Protein 7NZA (pdb70)

Organism: Varroa destructor (NCBI:txid109461)

InterPro domains:
  IPR036728 Pheromone/general odorant binding protein superfamily [SSF47565] (50-135)

Foldseek 3Di:
DVDDDDDWDKDQAQQPLPDDDPVNVVVLVVQLVVQCVVLPADDVVDDDPVNRVVSVLSSVVSSCVVVPQADPVRAGPLVVVLVVLVVSVGDPVLNVQLSVQSVVQLVVLVVVDPPRSSSVVSSVVSSVVSNCVSRVMDTDD/DVDDDDDWDKDQAQQPLPDDDPVRVVLLVVQLVVQCVPLPQDDVVDDDPVRNVVSVLSSVLSSCVVVPQAPPVGAGPLVVVLVVLVVSVGDPVLNVQLNVQSVVQQVCLVVVDPDRSSSVVSSVVSSVVRNCVSRVMDTDD

Nearest PDB structures (foldseek):
  7nza-assembly1_B  TM=9.968E-01  e=1.714E-22  Varroa destructor
  7nyj-assembly1_A  TM=9.386E-01  e=1.583E-20  Varroa destructor
  4inx-assembly1_A  TM=5.764E-01  e=1.380E-01  Amyelois transitella
  1dqe-assembly1_A  TM=5.770E-01  e=3.819E-01  Bombyx mori
  2wc5-assembly1_A  TM=5.589E-01  e=3.411E-01  Bombyx mori

Secondary structure (DSSP, 8-state):
--S------EE-TT-GGGSPPHHHHHHHHHHHHHHHHHSPPP-TTT--HHHHHHHHHHHHHHHHHHTT-B-TTS-B-HHHHHHHHHHT---HHHHHHHHHHHHHHHHHHHHH-SSHHHHHHHHHHHHHHHHHHHHT-EE--/--S------EE-TT-GGGSPPHHHHHHHHHHHHHHHHHSPPPPTTT--HHHHHHHHHHHHHHHHHHTT-B-TTS-B-HHHHHHHHHHT---HHHHHHHHHHHHHHHHHHHHH-SSHHHHHHHHHHHHHHHHHHHHT-EE--

Solvent-accessible surface area: 16063 Å² total; per-residue (Å²): 12,6,33,46,14,125,23,53,12,28,46,34,46,123,0,104,72,7,89,25,53,83,81,83,30,51,50,45,28,63,23,5,42,80,4,12,144,94,51,81,12,33,78,95,101,78,22,74,116,134,93,42,48,83,22,93,60,37,7,58,30,37,7,15,141,73,72,29,17,23,54,151,131,32,37,4,76,9,104,96,0,80,77,54,5,83,119,36,159,11,87,99,84,10,43,130,39,0,18,125,80,1,77,48,0,53,127,86,0,51,132,144,46,134,77,93,58,54,12,2,60,45,0,27,60,16,0,65,138,20,6,26,115,36,1,46,25,61,73,46,155,10,4,34,45,13,127,20,72,21,26,33,34,47,136,0,105,76,8,92,44,53,78,78,84,34,49,49,45,34,62,24,3,40,145,3,10,142,85,49,82,12,36,68,105,152,172,25,69,127,117,88,38,57,124,18,88,62,35,6,55,26,34,4,13,106,69,76,31,11,21,63,160,140,16,37,4,79,10,102,93,0,67,82,52,5,93,120,48,93,13,84,92,148,11,39,121,31,1,18,118,81,0,61,56,1,50,126,90,0,57,121,76,52,136,76,88,35,52,13,2,60,34,0,25,66,24,0,66,142,19,7,29,121,36,0,42,22,50,73,34,171

B-factor: mean 21.14, std 6.79, range [12.57, 58.75]

Sequence (282 aa):
SATPAKVPVIEWGKCEQLKPSESERTTSSKAAVVVDKCLQSLPLPDPEKATQQEIDKHREESVTTTCALKAEGWFDDEGVYKFDRARNEIKNKKLDSSEVEEAVLLKHDACQKEATEKHDDYIINQVQLLYQACMDYNISQICGIKVMMVSATPAKVPVIEWGKCEQLKPSESERRTSKAAVVDKCLQSLPLPDPEKATQQQEIDKHREESVTTCALKAEGWFDDEGVYKFDRARNEIKNKKLDDSEVEEAVLLKHDACQKEEATEKHDDYINQVQLYQACMDYNISQQICGIKKVMV

Radius of gyration: 21.0 Å; Cα contacts (8 Å, 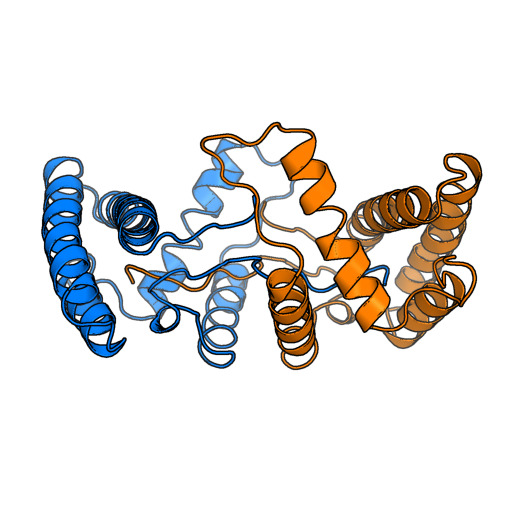|Δi|>4): 329; chains: 2; bounding box: 38×56×54 Å

Structure (mmCIF, N/CA/C/O backbone):
data_7NZA
#
_entry.id   7NZA
#
_cell.length_a   31.604
_cell.length_b   112.959
_cell.length_c   41.817
_cell.angle_alpha   90.00
_cell.angle_beta   98.95
_cell.angle_gamma   90.00
#
_symmetry.space_group_name_H-M   'P 1 21 1'
#
loop_
_entity.id
_entity.type
_entity.pdbx_description
1 polymer 'Odorant Binding Protein from Varroa destructor, form P2<1>'
2 non-polymer 'SULFATE ION'
3 non-polymer '2-[N-CYCLOHEXYLAMINO]ETHANE SULFONIC ACID'
4 non-polymer 'SODIUM ION'
5 water water
#
loop_
_atom_site.group_PDB
_atom_site.id
_atom_site.type_symbol
_atom_site.label_atom_id
_atom_site.label_alt_id
_atom_site.label_comp_id
_atom_site.label_asym_id
_atom_site.label_entity_id
_atom_site.label_seq_id
_atom_site.pdbx_PDB_ins_code
_atom_site.Cartn_x
_atom_site.Cartn_y
_atom_site.Cartn_z
_atom_site.occupancy
_atom_site.B_iso_or_equiv
_atom_site.auth_seq_id
_atom_site.auth_comp_id
_atom_site.auth_asym_id
_atom_site.auth_atom_id
_atom_site.pdbx_PDB_model_num
ATOM 1 N N . SER A 1 7 ? 23.041 25.633 34.766 1.00 14.10 7 SER A N 1
ATOM 2 C CA . SER A 1 7 ? 23.656 26.004 33.489 1.00 13.90 7 SER A CA 1
ATOM 3 C C . SER A 1 7 ? 22.598 26.670 32.618 1.00 13.55 7 SER A C 1
ATOM 4 O O . SER A 1 7 ? 21.444 26.229 32.578 1.00 14.07 7 SER A O 1
ATOM 7 N N . ALA A 1 8 ? 23.019 27.606 31.801 1.00 13.70 8 ALA A N 1
ATOM 8 C CA . ALA A 1 8 ? 22.162 28.149 30.742 1.00 14.11 8 ALA A CA 1
ATOM 9 C C . ALA A 1 8 ? 22.028 27.211 29.581 1.00 15.14 8 ALA A C 1
ATOM 10 O O . ALA A 1 8 ? 21.107 27.394 28.777 1.00 15.20 8 ALA A O 1
ATOM 12 N N . THR A 1 9 ? 22.876 26.176 29.482 1.00 14.51 9 THR A N 1
ATOM 13 C CA . THR A 1 9 ? 22.889 25.294 28.284 1.00 15.12 9 THR A CA 1
ATOM 14 C C . THR A 1 9 ? 22.946 23.843 28.720 1.00 14.66 9 THR A C 1
ATOM 15 O O . THR A 1 9 ? 23.876 23.107 28.277 1.00 17.67 9 THR A O 1
ATOM 19 N N . PRO A 1 10 ? 22.058 23.375 29.566 1.00 14.07 10 PRO A N 1
ATOM 20 C CA . PRO A 1 10 ? 22.120 21.978 30.006 1.00 14.35 10 PRO A CA 1
ATOM 21 C C . PRO A 1 10 ? 21.968 20.978 28.860 1.00 14.80 10 PRO A C 1
ATOM 22 O O . PRO A 1 10 ? 21.151 21.166 27.967 1.00 15.95 10 PRO A O 1
ATOM 26 N N . ALA A 1 11 ? 22.665 19.846 28.931 1.00 14.63 11 ALA A N 1
ATOM 27 C CA . ALA A 1 11 ? 22.446 18.725 28.018 1.00 15.04 11 ALA A CA 1
ATOM 28 C C . ALA A 1 11 ? 21.089 18.124 28.284 1.00 15.28 11 ALA A C 1
ATOM 29 O O . ALA A 1 11 ? 20.713 18.033 29.471 1.00 16.84 11 ALA A O 1
ATOM 31 N N . LYS A 1 12 ? 20.398 17.727 27.248 1.00 15.40 12 LYS A N 1
ATOM 32 C CA . LYS A 1 12 ? 19.078 17.081 27.372 1.00 17.92 12 LYS A CA 1
ATOM 33 C C . LYS A 1 12 ? 19.199 15.614 27.046 1.00 17.38 12 LYS A C 1
ATOM 34 O O . LYS A 1 12 ? 19.726 15.243 25.976 1.00 19.98 12 LYS A O 1
ATOM 40 N N . VAL A 1 13 ? 18.777 14.754 27.965 1.00 15.63 13 VAL A N 1
ATOM 41 C CA . VAL A 1 13 ? 18.895 13.288 27.820 1.00 15.93 13 VAL A CA 1
ATOM 42 C C . VAL A 1 13 ? 17.514 12.682 28.047 1.00 16.47 13 VAL A C 1
ATOM 43 O O . VAL A 1 13 ? 16.696 13.219 28.782 1.00 17.47 13 VAL A O 1
ATOM 47 N N . PRO A 1 14 ? 17.326 11.446 27.545 1.00 17.96 14 PRO A N 1
ATOM 48 C CA . PRO A 1 14 ? 16.116 10.719 27.875 1.00 17.65 14 PRO A CA 1
ATOM 49 C C . PRO A 1 14 ? 16.035 10.388 29.354 1.00 16.26 14 PRO A C 1
ATOM 50 O O . PRO A 1 14 ? 17.013 10.153 30.010 1.00 16.59 14 PRO A O 1
ATOM 54 N N . VAL A 1 15 ? 14.810 10.433 29.859 1.00 16.04 15 VAL A N 1
ATOM 55 C CA . VAL A 1 15 ? 14.496 10.135 31.260 1.00 16.38 15 VAL A CA 1
ATOM 56 C C . VAL A 1 15 ? 13.552 8.940 31.259 1.00 15.27 15 VAL A C 1
ATOM 57 O O . VAL A 1 15 ? 12.344 9.106 30.967 1.00 15.82 15 VAL A O 1
ATOM 61 N N . ILE A 1 16 ? 14.106 7.762 31.443 1.00 15.36 16 ILE A N 1
ATOM 62 C CA . ILE A 1 16 ? 13.435 6.477 31.197 1.00 15.23 16 ILE A CA 1
ATOM 63 C C . ILE A 1 16 ? 13.709 5.559 32.363 1.00 16.01 16 ILE A C 1
ATOM 64 O O . ILE A 1 16 ? 14.889 5.438 32.759 1.00 16.63 16 ILE A O 1
ATOM 69 N N . GLU A 1 17 ? 12.680 4.890 32.830 1.00 15.89 17 GLU A N 1
ATOM 70 C CA . GLU A 1 17 ? 12.797 3.700 33.667 1.00 16.43 17 GLU A CA 1
ATOM 71 C C . GLU A 1 17 ? 12.572 2.472 32.807 1.00 16.61 17 GLU A C 1
ATOM 72 O O . GLU A 1 17 ? 11.551 2.375 32.127 1.00 16.50 17 GLU A O 1
ATOM 78 N N . TRP A 1 18 ? 13.497 1.555 32.817 1.00 17.30 18 TRP A N 1
ATOM 79 C CA . TRP A 1 18 ? 13.571 0.444 31.877 1.00 17.83 18 TRP A CA 1
ATOM 80 C C . TRP A 1 18 ? 12.796 -0.781 32.352 1.00 18.88 18 TRP A C 1
ATOM 81 O O . TRP A 1 18 ? 12.751 -1.738 31.593 1.00 18.43 18 TRP A O 1
ATOM 92 N N . GLY A 1 19 ? 12.254 -0.756 33.565 1.00 17.82 19 GLY A N 1
ATOM 93 C CA . GLY A 1 19 ? 11.415 -1.877 33.997 1.00 19.10 19 GLY A CA 1
ATOM 94 C C . GLY A 1 19 ? 12.183 -3.192 34.017 1.00 18.83 19 GLY A C 1
ATOM 95 O O . GLY A 1 19 ? 13.282 -3.323 34.544 1.00 20.02 19 GLY A O 1
ATOM 96 N N . LYS A 1 20 ? 11.642 -4.163 33.331 1.00 19.87 20 LYS A N 1
ATOM 97 C CA . LYS A 1 20 ? 12.138 -5.557 33.164 1.00 21.84 20 LYS A CA 1
ATOM 98 C C . LYS A 1 20 ? 13.188 -5.643 32.066 1.00 20.86 20 LYS A C 1
ATOM 99 O O . LYS A 1 20 ? 13.597 -6.779 31.712 1.00 23.40 20 LYS A O 1
ATOM 105 N N . CYS A 1 21 ? 13.539 -4.527 31.405 1.00 20.63 21 CYS A N 1
ATOM 106 C CA . CYS A 1 21 ? 14.275 -4.560 30.133 1.00 19.64 21 CYS A CA 1
ATOM 107 C C . CYS A 1 21 ? 15.439 -3.565 30.124 1.00 19.88 21 CYS A C 1
ATOM 108 O O . CYS A 1 21 ? 15.603 -2.853 29.170 1.00 18.36 21 CYS A O 1
ATOM 111 N N . GLU A 1 22 ? 16.262 -3.595 31.167 1.00 18.99 22 GLU A N 1
ATOM 112 C CA . GLU A 1 22 ? 17.466 -2.757 31.259 1.00 21.16 22 GLU A CA 1
ATOM 113 C C . GLU A 1 22 ? 18.370 -3.030 30.064 1.00 20.33 22 GLU A C 1
ATOM 114 O O . GLU A 1 22 ? 19.087 -2.097 29.641 1.00 22.30 22 GLU A O 1
ATOM 120 N N . GLN A 1 23 ? 18.323 -4.215 29.478 1.00 18.97 23 GLN A N 1
ATOM 121 C CA . GLN A 1 23 ? 19.189 -4.550 28.319 1.00 20.27 23 GLN A CA 1
ATOM 122 C C . GLN A 1 23 ? 18.897 -3.655 27.126 1.00 20.26 23 GLN A C 1
ATOM 123 O O . GLN A 1 23 ? 19.687 -3.618 26.194 1.00 21.88 23 GLN A O 1
ATOM 129 N N . LEU A 1 24 ? 17.738 -3.005 27.076 1.00 19.37 24 LEU A N 1
ATOM 130 C CA . LEU A 1 24 ? 17.404 -2.181 25.882 1.00 19.16 24 LEU A CA 1
ATOM 131 C C . LEU A 1 24 ? 17.977 -0.765 25.963 1.00 19.20 24 LEU A C 1
ATOM 132 O O . LEU A 1 24 ? 17.825 -0.014 25.003 1.00 20.33 24 LEU A O 1
ATOM 137 N N . LYS A 1 25 ? 18.499 -0.391 27.113 1.00 20.09 25 LYS A N 1
ATOM 138 C CA . LYS A 1 25 ? 19.054 0.978 27.242 1.00 20.39 25 LYS A CA 1
ATOM 139 C C . LYS A 1 25 ? 20.216 1.099 26.266 1.00 20.57 25 LYS A C 1
ATOM 140 O O . LYS A 1 25 ? 21.123 0.272 26.318 1.00 21.47 25 LYS A O 1
ATOM 146 N N . PRO A 1 26 ? 20.235 2.145 25.424 1.00 20.90 26 PRO A N 1
ATOM 147 C CA . PRO A 1 26 ? 21.376 2.323 24.529 1.00 21.48 26 PRO A CA 1
ATOM 148 C C . PRO A 1 26 ? 22.673 2.574 25.330 1.00 21.48 26 PRO A C 1
ATOM 149 O O . PRO A 1 26 ? 22.667 3.278 26.322 1.00 22.77 26 PRO A O 1
ATOM 153 N N . SER A 1 27 ? 23.725 1.982 24.849 1.00 22.47 27 SER A N 1
ATOM 154 C CA . SER A 1 27 ? 25.047 2.323 25.422 1.00 23.11 27 SER A CA 1
ATOM 155 C C . SER A 1 27 ? 25.463 3.752 25.017 1.00 21.88 27 SER A C 1
ATOM 156 O O . SER A 1 27 ? 24.976 4.288 24.003 1.00 21.40 27 SER A O 1
ATOM 159 N N . GLU A 1 28 ? 26.401 4.344 25.744 1.00 21.96 28 GLU A N 1
ATOM 160 C CA . GLU A 1 28 ? 27.051 5.631 25.348 1.00 22.44 28 GLU A CA 1
ATOM 161 C C . GLU A 1 28 ? 27.484 5.505 23.895 1.00 21.46 28 GLU A C 1
ATOM 162 O O . GLU A 1 28 ? 27.333 6.429 23.093 1.00 20.61 28 GLU A O 1
ATOM 168 N N . SER A 1 29 ? 28.080 4.370 23.551 1.00 20.20 29 SER A N 1
ATOM 169 C CA . SER A 1 29 ? 28.629 4.166 22.204 1.00 22.29 29 SER A CA 1
ATOM 170 C C . SER A 1 29 ? 27.517 4.212 21.137 1.00 20.25 29 SER A C 1
ATOM 171 O O . SER A 1 29 ? 27.659 4.864 20.086 1.00 21.75 29 SER A O 1
ATOM 174 N N . GLU A 1 30 ? 26.424 3.563 21.409 1.00 20.38 30 GLU A N 1
ATOM 175 C CA . GLU A 1 30 ? 25.260 3.480 20.471 1.00 21.95 30 GLU A CA 1
ATOM 176 C C . GLU A 1 30 ? 24.675 4.882 20.285 1.00 19.50 30 GLU A C 1
ATOM 177 O O . GLU A 1 30 ? 24.268 5.273 19.178 1.00 21.07 30 GLU A O 1
ATOM 183 N N . ARG A 1 31 ? 24.601 5.602 21.378 1.00 19.88 31 ARG A N 1
ATOM 184 C CA . ARG A 1 31 ? 24.114 6.969 21.355 1.00 20.49 31 ARG A CA 1
ATOM 185 C C . ARG A 1 31 ? 25.014 7.872 20.519 1.00 19.21 31 ARG A C 1
ATOM 186 O O . ARG A 1 31 ? 24.516 8.625 19.696 1.00 18.96 31 ARG A O 1
ATOM 194 N N A THR A 1 32 ? 26.302 7.793 20.731 0.50 17.90 32 THR A N 1
ATOM 195 N N B THR A 1 32 ? 26.321 7.753 20.656 0.50 20.75 32 THR A N 1
ATOM 196 C CA A THR A 1 32 ? 27.274 8.620 19.985 0.50 17.00 32 THR A CA 1
ATOM 197 C CA B THR A 1 32 ? 27.276 8.553 19.847 0.50 21.33 32 THR A CA 1
ATOM 198 C C A THR A 1 32 ? 27.180 8.271 18.491 0.50 16.63 32 THR A C 1
ATOM 199 C C B THR A 1 32 ? 27.175 8.162 18.363 0.50 20.05 32 THR A C 1
ATOM 200 O O A THR A 1 32 ? 27.197 9.178 17.634 0.50 16.08 32 THR A O 1
ATOM 201 O O B THR A 1 32 ? 27.218 9.061 17.524 0.50 19.73 32 THR A O 1
ATOM 208 N N A SER A 1 33 ? 27.078 6.994 18.191 0.50 16.87 33 SER A N 1
ATOM 209 N N B SER A 1 33 ? 27.022 6.888 18.012 0.50 19.15 33 SER A N 1
ATOM 210 C CA A SER A 1 33 ? 26.884 6.497 16.813 0.50 16.79 33 SER A CA 1
ATOM 211 C CA B SER A 1 33 ? 26.911 6.520 16.583 0.50 18.38 33 SER A CA 1
ATOM 212 C C A SER A 1 33 ? 25.662 7.158 16.128 0.50 16.96 33 SER A C 1
ATOM 213 C C B SER A 1 33 ? 25.610 7.124 16.004 0.50 17.67 33 SER A C 1
ATOM 214 O O A SER A 1 33 ? 25.745 7.621 15.008 0.50 17.57 33 SER A O 1
ATOM 215 O O B SER A 1 33 ? 25.623 7.619 14.839 0.50 18.77 33 SER A O 1
ATOM 220 N N . LYS A 1 34 ? 24.532 7.066 16.779 1.00 17.16 34 LYS A N 1
ATOM 221 C CA . LYS A 1 34 ? 23.277 7.586 16.224 1.00 16.24 34 LYS A CA 1
ATOM 222 C C . LYS A 1 34 ? 23.378 9.097 16.018 1.00 15.73 34 LYS A C 1
ATOM 223 O O . LYS A 1 34 ? 22.912 9.630 15.041 1.00 16.02 34 LYS A O 1
ATOM 229 N N . ALA A 1 35 ? 23.993 9.809 16.974 1.00 15.89 35 ALA A N 1
ATOM 230 C CA . ALA A 1 35 ? 24.151 11.266 16.859 1.00 15.81 35 ALA A CA 1
ATOM 231 C C . ALA A 1 35 ? 24.978 11.550 15.600 1.00 16.18 35 ALA A C 1
ATOM 232 O O . ALA A 1 35 ? 24.679 12.562 14.908 1.00 16.45 35 ALA A O 1
ATOM 234 N N . ALA A 1 36 ? 26.003 10.749 15.341 1.00 16.23 36 ALA A N 1
ATOM 235 C CA . ALA A 1 36 ? 26.851 11.033 14.177 1.00 16.75 36 ALA A CA 1
ATOM 236 C C . ALA A 1 36 ? 26.024 10.900 12.911 1.00 16.27 36 ALA A C 1
ATOM 237 O O . ALA A 1 36 ? 26.128 11.704 11.980 1.00 16.54 36 ALA A O 1
ATOM 239 N N A VAL A 1 37 ? 25.220 9.852 12.824 0.50 15.42 37 VAL A N 1
ATOM 240 N N B VAL A 1 37 ? 25.199 9.863 12.807 0.50 16.26 37 VAL A N 1
ATOM 241 C CA A VAL A 1 37 ? 24.326 9.586 11.667 0.50 14.73 37 VAL A CA 1
ATOM 242 C CA B VAL A 1 37 ? 24.401 9.670 11.566 0.50 16.07 37 VAL A CA 1
ATOM 243 C C A VAL A 1 37 ? 23.344 10.761 11.463 0.50 14.56 37 VAL A C 1
ATOM 244 C C B VAL A 1 37 ? 23.331 10.769 11.446 0.50 15.27 37 VAL A C 1
ATOM 245 O O A VAL A 1 37 ? 23.161 11.257 10.363 0.50 15.07 37 VAL A O 1
ATOM 246 O O B VAL A 1 37 ? 23.138 11.278 10.361 0.50 15.55 37 VAL A O 1
ATOM 253 N N . VAL A 1 38 ? 22.677 11.101 12.564 1.00 14.94 38 VAL A N 1
ATOM 254 C CA . VAL A 1 38 ? 21.697 12.217 12.517 1.00 15.47 38 VAL A CA 1
ATOM 255 C C . VAL A 1 38 ? 22.372 13.526 12.084 1.00 15.55 38 VAL A C 1
ATOM 256 O O . VAL A 1 38 ? 21.831 14.236 11.252 1.00 15.87 38 VAL A O 1
ATOM 260 N N . ASP A 1 39 ? 23.538 13.818 12.631 1.00 15.27 39 ASP A N 1
ATOM 261 C CA . ASP A 1 39 ? 24.213 15.085 12.350 1.00 16.30 39 ASP A CA 1
ATOM 262 C C . ASP A 1 39 ? 24.603 15.067 10.869 1.00 16.98 39 ASP A C 1
ATOM 263 O O . ASP A 1 39 ? 24.500 16.128 10.194 1.00 18.68 39 ASP A O 1
ATOM 268 N N . LYS A 1 40 ? 25.027 13.938 10.332 1.00 16.50 40 LYS A N 1
ATOM 269 C CA . LYS A 1 40 ? 25.353 13.891 8.927 1.00 17.04 40 LYS A CA 1
ATOM 270 C C . LYS A 1 40 ? 24.103 14.089 8.086 1.00 16.46 40 LYS A C 1
ATOM 271 O O . LYS A 1 40 ? 24.133 14.844 7.081 1.00 17.97 40 LYS A O 1
ATOM 274 N N . CYS A 1 41 ? 22.989 13.419 8.413 1.00 15.15 41 CYS A N 1
ATOM 275 C CA . CYS A 1 41 ? 21.729 13.629 7.700 1.00 14.40 41 CYS A CA 1
ATOM 276 C C . CYS A 1 41 ? 21.331 15.103 7.666 1.00 14.56 41 CYS A C 1
ATOM 277 O O . CYS A 1 41 ? 20.876 15.585 6.676 1.00 14.64 41 CYS A O 1
ATOM 280 N N . LEU A 1 42 ? 21.480 15.773 8.827 1.00 15.61 42 LEU A N 1
ATOM 281 C CA . LEU A 1 42 ? 21.107 17.204 8.891 1.00 17.46 42 LEU A CA 1
ATOM 282 C C . LEU A 1 42 ? 21.952 18.071 7.950 1.00 16.69 42 LEU A C 1
ATOM 283 O O . LEU A 1 42 ? 21.474 19.166 7.559 1.00 19.87 42 LEU A O 1
ATOM 288 N N . GLN A 1 43 ? 23.129 17.670 7.593 1.00 16.47 43 GLN A N 1
ATOM 289 C CA . GLN A 1 43 ? 23.930 18.447 6.629 1.00 17.88 43 GLN A CA 1
ATOM 290 C C . GLN A 1 43 ? 23.205 18.533 5.295 1.00 19.36 43 GLN A C 1
ATOM 291 O O . GLN A 1 43 ? 23.235 19.595 4.650 1.00 21.12 43 GLN A O 1
ATOM 297 N N . SER A 1 44 ? 22.498 17.492 4.923 1.00 19.56 44 SER A N 1
ATOM 298 C CA . SER A 1 44 ? 21.766 17.481 3.643 1.00 19.48 44 SER A CA 1
ATOM 299 C C . SER A 1 44 ? 20.326 17.886 3.810 1.00 18.24 44 SER A C 1
ATOM 300 O O . SER A 1 44 ? 19.675 18.206 2.824 1.00 18.93 44 SER A O 1
ATOM 303 N N . LEU A 1 45 ? 19.802 17.763 5.026 1.00 17.73 45 LEU A N 1
ATOM 304 C CA . LEU A 1 45 ? 18.402 17.994 5.324 1.00 16.93 45 LEU A CA 1
ATOM 305 C C . LEU A 1 45 ? 18.367 19.036 6.446 1.00 17.85 45 LEU A C 1
ATOM 306 O O . LEU A 1 45 ? 18.018 18.745 7.594 1.00 16.55 45 LEU A O 1
ATOM 311 N N . PRO A 1 46 ? 18.729 20.299 6.175 1.00 20.21 46 PRO A N 1
ATOM 312 C CA . PRO A 1 46 ? 18.650 21.335 7.214 1.00 20.44 46 PRO A CA 1
ATOM 313 C C . PRO A 1 46 ? 17.245 21.460 7.802 1.00 20.28 46 PRO A C 1
ATOM 314 O O . PRO A 1 46 ? 16.241 21.287 7.202 1.00 19.67 46 PRO A O 1
ATOM 318 N N . LEU A 1 47 ? 17.205 21.798 9.079 1.00 19.34 47 LEU A N 1
ATOM 319 C CA . LEU A 1 47 ? 15.920 21.998 9.768 1.00 19.69 47 LEU A CA 1
ATOM 320 C C . LEU A 1 47 ? 15.142 23.165 9.190 1.00 19.87 47 LEU A C 1
ATOM 321 O O . LEU A 1 47 ? 15.718 24.220 8.871 1.00 20.59 47 LEU A O 1
ATOM 326 N N . PRO A 1 48 ? 13.812 23.039 9.077 1.00 20.09 48 PRO A N 1
ATOM 327 C CA . PRO A 1 48 ? 13.011 24.163 8.638 1.00 22.30 48 PRO A CA 1
ATOM 328 C C . PRO A 1 48 ? 13.099 25.330 9.622 1.00 24.26 48 PRO A C 1
ATOM 329 O O . PRO A 1 48 ? 13.344 25.133 10.804 1.00 25.11 48 PRO A O 1
ATOM 333 N N . ASP A 1 49 ? 12.922 26.514 9.081 1.00 25.22 49 ASP A N 1
ATOM 334 C CA . ASP A 1 49 ? 12.949 27.787 9.866 1.00 30.04 49 ASP A CA 1
ATOM 335 C C . ASP A 1 49 ? 11.721 27.784 10.749 1.00 33.42 49 ASP A C 1
ATOM 336 O O . ASP A 1 49 ? 10.649 27.901 10.199 1.00 32.92 49 ASP A O 1
ATOM 341 N N . PRO A 1 50 ? 11.767 27.696 12.100 1.00 36.56 50 PRO A N 1
ATOM 342 C CA . PRO A 1 50 ? 10.507 27.740 12.857 1.00 39.60 50 PRO A CA 1
ATOM 343 C C . PRO A 1 50 ? 9.724 29.055 12.763 1.00 39.05 50 PRO A C 1
ATOM 344 O O . PRO A 1 50 ? 8.554 28.976 12.918 1.00 40.03 50 PRO A O 1
ATOM 348 N N . GLU A 1 51 ? 10.343 30.179 12.400 1.00 38.51 51 GLU A N 1
ATOM 349 C CA . GLU A 1 51 ? 9.581 31.457 12.206 1.00 39.89 51 GLU A CA 1
ATOM 350 C C . GLU A 1 51 ? 8.693 31.337 10.964 1.00 38.18 51 GLU A C 1
ATOM 351 O O . GLU A 1 51 ? 7.806 32.175 10.799 1.00 43.55 51 GLU A O 1
ATOM 353 N N . LYS A 1 52 ? 8.977 30.410 10.050 1.00 34.03 52 LYS A N 1
ATOM 354 C CA . LYS A 1 52 ? 8.295 30.403 8.737 1.00 30.52 52 LYS A CA 1
ATOM 355 C C . LYS A 1 52 ? 7.669 29.041 8.445 1.00 28.46 52 LYS A C 1
ATOM 356 O O . LYS A 1 52 ? 6.761 29.005 7.602 1.00 29.17 52 LYS A O 1
ATOM 358 N N . ALA A 1 53 ? 8.223 27.941 8.958 1.00 27.22 53 ALA A N 1
ATOM 359 C CA . ALA A 1 53 ? 7.801 26.572 8.568 1.00 24.39 53 ALA A CA 1
ATOM 360 C C . ALA A 1 53 ? 6.378 26.251 9.041 1.00 22.63 53 ALA A C 1
ATOM 361 O O . ALA A 1 53 ? 5.977 26.550 10.097 1.00 25.90 53 ALA A O 1
ATOM 363 N N . THR A 1 54 ? 5.644 25.569 8.172 1.00 21.22 54 THR A N 1
ATOM 364 C CA . THR A 1 54 ? 4.350 24.977 8.526 1.00 21.01 54 THR A CA 1
ATOM 365 C C . THR A 1 54 ? 4.539 23.677 9.277 1.00 20.05 54 THR A C 1
ATOM 366 O O . THR A 1 54 ? 5.645 23.056 9.210 1.00 19.13 54 THR A O 1
ATOM 370 N N . GLN A 1 55 ? 3.547 23.217 10.003 1.00 19.33 55 GLN A N 1
ATOM 371 C CA . GLN A 1 55 ? 3.632 21.931 10.703 1.00 20.54 55 GLN A CA 1
ATOM 372 C C . GLN A 1 55 ? 3.859 20.772 9.735 1.00 19.77 55 GLN A C 1
ATOM 373 O O . GLN A 1 55 ? 4.588 19.797 10.032 1.00 19.50 55 GLN A O 1
ATOM 379 N N . GLN A 1 56 ? 3.218 20.851 8.583 1.00 19.82 56 GLN A N 1
ATOM 380 C CA . GLN A 1 56 ? 3.422 19.796 7.598 1.00 20.98 56 GLN A CA 1
ATOM 381 C C . GLN A 1 56 ? 4.904 19.760 7.164 1.00 18.37 56 GLN A C 1
ATOM 382 O O . GLN A 1 56 ? 5.486 18.663 7.028 1.00 19.76 56 GLN A O 1
ATOM 388 N N . GLU A 1 57 ? 5.485 20.918 6.887 1.00 18.94 57 GLU A N 1
ATOM 389 C CA . GLU A 1 57 ? 6.923 21.005 6.510 1.00 18.24 57 GLU A CA 1
ATOM 390 C C . GLU A 1 57 ? 7.783 20.401 7.619 1.00 18.02 57 GLU A C 1
ATOM 391 O O . GLU A 1 57 ? 8.705 19.611 7.355 1.00 17.47 57 GLU A O 1
ATOM 397 N N . ILE A 1 58 ? 7.483 20.701 8.859 1.00 17.60 58 ILE A N 1
ATOM 398 C CA . ILE A 1 58 ? 8.256 20.163 9.994 1.00 17.43 58 ILE A CA 1
ATOM 399 C C . ILE A 1 58 ? 8.128 18.650 10.068 1.00 17.52 58 ILE A C 1
ATOM 400 O O . ILE A 1 58 ? 9.105 17.939 10.245 1.00 16.75 58 ILE A O 1
ATOM 405 N N . ASP A 1 59 ? 6.905 18.142 9.966 1.00 18.09 59 ASP A N 1
ATOM 406 C CA . ASP A 1 59 ? 6.645 16.698 10.035 1.00 18.87 59 ASP A CA 1
ATOM 407 C C . ASP A 1 59 ? 7.322 15.923 8.895 1.00 18.56 59 ASP A C 1
ATOM 408 O O . ASP A 1 59 ? 7.946 14.880 9.144 1.00 18.17 59 ASP A O 1
ATOM 413 N N . LYS A 1 60 ? 7.206 16.445 7.695 1.00 17.96 60 LYS A N 1
ATOM 414 C CA . LYS A 1 60 ? 7.843 15.728 6.543 1.00 18.52 60 LYS A CA 1
ATOM 415 C C . LYS A 1 60 ? 9.344 15.816 6.652 1.00 17.77 60 LYS A C 1
ATOM 416 O O . LYS A 1 60 ? 10.048 14.825 6.295 1.00 17.73 60 LYS A O 1
ATOM 420 N N . HIS A 1 61 ? 9.888 16.936 7.125 1.00 15.89 61 HIS A N 1
ATOM 421 C CA . HIS A 1 61 ? 11.340 17.004 7.359 1.00 16.10 61 HIS A CA 1
ATOM 422 C C . HIS A 1 61 ? 11.748 15.991 8.416 1.00 15.92 61 HIS A C 1
ATOM 423 O O . HIS A 1 61 ? 12.759 15.269 8.212 1.00 16.00 61 HIS A O 1
ATOM 430 N N . ARG A 1 62 ? 11.070 15.888 9.504 1.00 16.18 62 ARG A N 1
ATOM 431 C CA . ARG A 1 62 ? 11.375 14.884 10.520 1.00 17.61 62 ARG A CA 1
ATOM 432 C C . ARG A 1 62 ? 11.439 13.486 9.922 1.00 17.48 62 ARG A C 1
ATOM 433 O O . ARG A 1 62 ? 12.372 12.700 10.225 1.00 17.08 62 ARG A O 1
ATOM 441 N N A GLU A 1 63 ? 10.414 13.158 9.120 0.50 17.34 63 GLU A N 1
ATOM 442 N N B GLU A 1 63 ? 10.438 13.154 9.117 0.50 17.07 63 GLU A N 1
ATOM 443 C CA A GLU A 1 63 ? 10.305 11.862 8.390 0.50 18.41 63 GLU A CA 1
ATOM 444 C CA B GLU A 1 63 ? 10.404 11.794 8.543 0.50 17.93 63 GLU A CA 1
ATOM 445 C C A GLU A 1 63 ? 11.580 11.650 7.601 0.50 17.50 63 GLU A C 1
ATOM 446 C C B GLU A 1 63 ? 11.589 11.639 7.601 0.50 17.28 63 GLU A C 1
ATOM 447 O O A GLU A 1 63 ? 12.126 10.521 7.625 0.50 18.16 63 GLU A O 1
ATOM 448 O O B GLU A 1 63 ? 12.124 10.528 7.557 0.50 17.79 63 GLU A O 1
ATOM 459 N N . SER A 1 64 ? 12.003 12.657 6.869 1.00 16.91 64 SER A N 1
ATOM 460 C CA . SER A 1 64 ? 13.180 12.542 6.007 1.00 16.64 64 SER A CA 1
ATOM 461 C C . SER A 1 64 ? 14.442 12.236 6.812 1.00 15.92 64 SER A C 1
ATOM 462 O O . SER A 1 64 ? 15.290 11.459 6.356 1.00 16.24 64 SER A O 1
ATOM 465 N N . VAL A 1 65 ? 14.566 12.802 7.999 1.00 14.62 65 VAL A N 1
ATOM 466 C CA . VAL A 1 65 ? 15.754 12.530 8.814 1.00 14.55 65 VAL A CA 1
ATOM 467 C C . VAL A 1 65 ? 15.698 11.114 9.333 1.00 14.74 65 VAL A C 1
ATOM 468 O O . VAL A 1 65 ? 16.744 10.437 9.356 1.00 14.40 65 VAL A O 1
ATOM 472 N N A THR A 1 66 ? 14.556 10.653 9.820 0.50 15.00 66 THR A N 1
ATOM 473 N N B THR A 1 66 ? 14.560 10.619 9.786 0.50 15.65 66 THR A N 1
ATOM 474 C CA A THR A 1 66 ? 14.437 9.258 10.296 0.50 15.22 66 THR A CA 1
ATOM 475 C CA B THR A 1 66 ? 14.524 9.229 10.291 0.50 16.23 66 THR A CA 1
ATOM 476 C C A THR A 1 66 ? 14.779 8.290 9.166 0.50 15.01 66 THR A C 1
ATOM 477 C C B THR A 1 66 ? 14.787 8.260 9.148 0.50 15.56 66 THR A C 1
ATOM 478 O O A THR A 1 66 ? 15.512 7.313 9.381 0.50 15.69 66 THR A O 1
ATOM 479 O O B THR A 1 66 ? 15.503 7.263 9.319 0.50 15.83 66 THR A O 1
ATOM 486 N N . THR A 1 67 ? 14.267 8.538 7.976 1.00 14.47 67 THR A N 1
ATOM 487 C CA . THR A 1 67 ? 14.531 7.660 6.805 1.00 15.61 67 THR A CA 1
ATOM 488 C C . THR A 1 67 ? 16.009 7.711 6.440 1.00 14.61 67 THR A C 1
ATOM 489 O O . THR A 1 67 ? 16.569 6.676 6.168 1.00 15.44 67 THR A O 1
ATOM 493 N N . CYS A 1 68 ? 16.590 8.894 6.450 1.00 13.73 68 CYS A N 1
ATOM 494 C CA . CYS A 1 68 ? 18.023 9.043 6.176 1.00 13.61 68 CYS A CA 1
ATOM 495 C C . CYS A 1 68 ? 18.834 8.189 7.139 1.00 14.39 68 CYS A C 1
ATOM 496 O O . CYS A 1 68 ? 19.742 7.485 6.740 1.00 15.15 68 CYS A O 1
ATOM 499 N N . ALA A 1 69 ? 18.536 8.280 8.424 1.00 13.69 69 ALA A N 1
ATOM 500 C CA . ALA A 1 69 ? 19.332 7.515 9.387 1.00 14.20 69 ALA A CA 1
ATOM 501 C C . ALA A 1 69 ? 19.159 6.046 9.198 1.00 14.82 69 ALA A C 1
ATOM 502 O O . ALA A 1 69 ? 20.174 5.272 9.230 1.00 17.87 69 ALA A O 1
ATOM 504 N N . LEU A 1 70 ? 17.971 5.552 8.930 1.00 14.71 70 LEU A N 1
ATOM 505 C CA . LEU A 1 70 ? 17.762 4.115 8.655 1.00 15.75 70 LEU A CA 1
ATOM 506 C C . LEU A 1 70 ? 18.508 3.742 7.385 1.00 16.04 70 LEU A C 1
ATOM 507 O O . LEU A 1 70 ? 19.155 2.663 7.389 1.00 16.91 70 LEU A O 1
ATOM 512 N N . LYS A 1 71 ? 18.423 4.513 6.319 1.00 15.73 71 LYS A N 1
ATOM 513 C CA . LYS A 1 71 ? 19.073 4.160 5.032 1.00 16.83 71 LYS A CA 1
ATOM 514 C C . LYS A 1 71 ? 20.589 4.138 5.262 1.00 16.46 71 LYS A C 1
ATOM 515 O O . LYS A 1 71 ? 21.248 3.169 4.769 1.00 17.43 71 LYS A O 1
ATOM 521 N N . ALA A 1 72 ? 21.155 5.123 5.932 1.00 15.92 72 ALA A N 1
ATOM 522 C CA . ALA A 1 72 ? 22.605 5.254 6.088 1.00 16.27 72 ALA A CA 1
ATOM 523 C C . ALA A 1 72 ? 23.100 4.068 6.862 1.00 17.05 72 ALA A C 1
ATOM 524 O O . ALA A 1 72 ? 24.236 3.656 6.626 1.00 19.82 72 ALA A O 1
ATOM 526 N N . GLU A 1 73 ? 22.323 3.568 7.789 1.00 16.53 73 GLU A N 1
ATOM 527 C CA . GLU A 1 73 ? 22.781 2.437 8.603 1.00 17.54 73 GLU A CA 1
ATOM 528 C C . GLU A 1 73 ? 22.330 1.093 8.025 1.00 16.24 73 GLU A C 1
ATOM 529 O O . GLU A 1 73 ? 22.490 0.056 8.755 1.00 17.42 73 GLU A O 1
ATOM 535 N N . GLY A 1 74 ? 21.866 1.026 6.801 1.00 15.82 74 GLY A N 1
ATOM 536 C CA . GLY A 1 74 ? 21.712 -0.291 6.159 1.00 16.61 74 GLY A CA 1
ATOM 537 C C . GLY A 1 74 ? 20.379 -0.958 6.377 1.00 16.32 74 GLY A C 1
ATOM 538 O O . GLY A 1 74 ? 20.317 -2.194 6.251 1.00 18.35 74 GLY A O 1
ATOM 539 N N . TRP A 1 75 ? 19.351 -0.243 6.800 1.00 16.46 75 TRP A N 1
ATOM 540 C CA . TRP A 1 75 ? 18.056 -0.870 7.191 1.00 16.08 75 TRP A CA 1
ATOM 541 C C . TRP A 1 75 ? 17.118 -1.135 6.032 1.00 16.11 75 TRP A C 1
ATOM 542 O O . TRP A 1 75 ? 16.063 -1.733 6.322 1.00 17.36 75 TRP A O 1
ATOM 553 N N . PHE A 1 76 ? 17.427 -0.858 4.807 1.00 17.50 76 PHE A N 1
ATOM 554 C CA . PHE A 1 76 ? 16.560 -1.141 3.640 1.00 18.28 76 PHE A CA 1
ATOM 555 C C . PHE A 1 76 ? 17.320 -2.038 2.695 1.00 19.64 76 PHE A C 1
ATOM 556 O O . PHE A 1 76 ? 18.498 -1.807 2.399 1.00 21.53 76 PHE A O 1
ATOM 564 N N . ASP A 1 77 ? 16.600 -3.008 2.130 1.00 20.44 77 ASP A N 1
ATOM 565 C CA . ASP A 1 77 ? 17.225 -3.926 1.153 1.00 21.48 77 ASP A CA 1
ATOM 566 C C . ASP A 1 77 ? 17.236 -3.322 -0.243 1.00 22.71 77 ASP A C 1
ATOM 567 O O . ASP A 1 77 ? 16.820 -2.185 -0.412 1.00 23.87 77 ASP A O 1
ATOM 572 N N . ASP A 1 78 ? 17.776 -4.091 -1.215 1.00 25.06 78 ASP A N 1
ATOM 573 C CA . ASP A 1 78 ? 17.860 -3.630 -2.631 1.00 27.22 78 ASP A CA 1
ATOM 574 C C . ASP A 1 78 ? 16.501 -3.456 -3.305 1.00 29.41 78 ASP A C 1
ATOM 575 O O . ASP A 1 78 ? 16.508 -2.899 -4.463 1.00 31.94 78 ASP A O 1
ATOM 580 N N . GLU A 1 79 ? 15.392 -3.856 -2.699 1.00 29.70 79 GLU A N 1
ATOM 581 C CA . GLU A 1 79 ? 14.021 -3.592 -3.229 1.00 29.43 79 GLU A CA 1
ATOM 582 C C . GLU A 1 79 ? 13.410 -2.391 -2.497 1.00 28.02 79 GLU A C 1
ATOM 583 O O . GLU A 1 79 ? 12.266 -2.093 -2.789 1.00 32.64 79 GLU A O 1
ATOM 589 N N . GLY A 1 80 ? 14.106 -1.764 -1.524 1.00 25.15 80 GLY A N 1
ATOM 590 C CA . GLY A 1 80 ? 13.628 -0.634 -0.697 1.00 22.91 80 GLY A CA 1
ATOM 591 C C . GLY A 1 80 ? 12.854 -1.110 0.564 1.00 20.62 80 GLY A C 1
ATOM 592 O O . GLY A 1 80 ? 12.244 -0.251 1.199 1.00 20.97 80 GLY A O 1
ATOM 593 N N . VAL A 1 81 ? 12.836 -2.394 0.819 1.00 20.94 81 VAL A N 1
ATOM 594 C CA . VAL A 1 81 ? 12.012 -2.953 1.935 1.00 19.52 81 VAL A CA 1
ATOM 595 C C . VAL A 1 81 ? 12.795 -2.897 3.262 1.00 18.21 81 VAL A C 1
ATOM 596 O O . VAL A 1 81 ? 13.980 -3.231 3.288 1.00 18.20 81 VAL A O 1
ATOM 600 N N . TYR A 1 82 ? 12.154 -2.458 4.325 1.00 15.98 82 TYR A N 1
ATOM 601 C CA . TYR A 1 82 ? 12.808 -2.461 5.657 1.00 15.41 82 TYR A CA 1
ATOM 602 C C . TYR A 1 82 ? 13.191 -3.852 6.035 1.00 15.14 82 TYR A C 1
ATOM 603 O O . TYR A 1 82 ? 12.424 -4.823 5.831 1.00 16.56 82 TYR A O 1
ATOM 612 N N . LYS A 1 83 ? 14.342 -4.008 6.653 1.00 15.21 83 LYS A N 1
ATOM 613 C CA . LYS A 1 83 ? 14.925 -5.292 7.059 1.00 15.81 83 LYS A CA 1
ATOM 614 C C . LYS A 1 83 ? 14.359 -5.753 8.391 1.00 15.95 83 LYS A C 1
ATOM 615 O O . LYS A 1 83 ? 15.001 -5.767 9.427 1.00 15.73 83 LYS A O 1
ATOM 621 N N . PHE A 1 84 ? 13.106 -6.220 8.318 1.00 15.82 84 PHE A N 1
ATOM 622 C CA . PHE A 1 84 ? 12.414 -6.743 9.534 1.00 15.91 84 PHE A CA 1
ATOM 623 C C . PHE A 1 84 ? 13.206 -7.855 10.187 1.00 14.80 84 PHE A C 1
ATOM 624 O O . PHE A 1 84 ? 13.285 -7.935 11.418 1.00 15.11 84 PHE A O 1
ATOM 632 N N . ASP A 1 85 ? 13.840 -8.747 9.396 1.00 15.68 85 ASP A N 1
ATOM 633 C CA . ASP A 1 85 ? 14.564 -9.883 10.003 1.00 16.70 85 ASP A CA 1
ATOM 634 C C . ASP A 1 85 ? 15.806 -9.378 10.720 1.00 16.12 85 ASP A C 1
ATOM 635 O O . ASP A 1 85 ? 16.176 -9.906 11.770 1.00 16.31 85 ASP A O 1
ATOM 640 N N . ARG A 1 86 ? 16.429 -8.316 10.210 1.00 15.82 86 ARG A N 1
ATOM 641 C CA . ARG A 1 86 ? 17.550 -7.689 10.963 1.00 16.61 86 ARG A CA 1
ATOM 642 C C . ARG A 1 86 ? 17.063 -7.161 12.29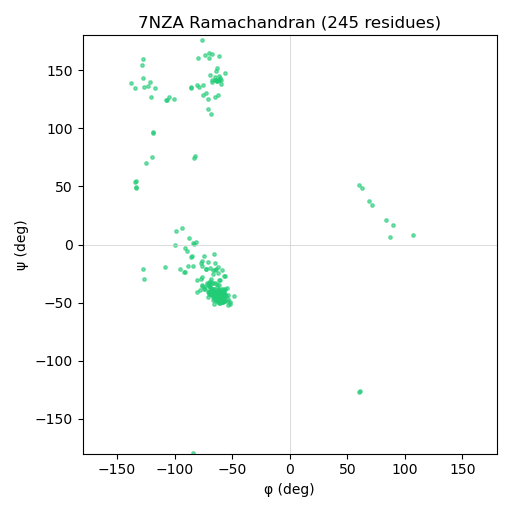1 1.00 15.11 86 ARG A C 1
ATOM 643 O O . ARG A 1 86 ? 17.737 -7.253 13.310 1.00 16.17 86 ARG A O 1
ATOM 651 N N . ALA A 1 87 ? 15.895 -6.509 12.315 1.00 15.21 87 ALA A N 1
ATOM 652 C CA . ALA A 1 87 ? 15.334 -5.976 13.555 1.00 15.05 87 ALA A CA 1
ATOM 653 C C . ALA A 1 87 ? 15.115 -7.095 14.580 1.00 15.06 87 ALA A C 1
ATOM 654 O O . ALA A 1 87 ? 15.395 -6.957 15.767 1.00 14.81 87 ALA A O 1
ATOM 656 N N . ARG A 1 88 ? 14.583 -8.198 14.114 1.00 16.24 88 ARG A N 1
ATOM 657 C CA . ARG A 1 88 ? 14.365 -9.400 14.944 1.00 17.79 88 ARG A CA 1
ATOM 658 C C . ARG A 1 88 ? 15.710 -9.885 15.531 1.00 16.37 88 ARG A C 1
ATOM 659 O O . ARG A 1 88 ? 15.771 -10.147 16.715 1.00 16.64 88 ARG A O 1
ATOM 667 N N . ASN A 1 89 ? 16.694 -10.001 14.650 1.00 16.44 89 ASN A N 1
ATOM 668 C CA . ASN A 1 89 ? 17.998 -10.509 15.143 1.00 18.61 89 ASN A CA 1
ATOM 669 C C . ASN A 1 89 ? 18.616 -9.539 16.137 1.00 17.15 89 ASN A C 1
ATOM 670 O O . ASN A 1 89 ? 19.220 -9.963 17.153 1.00 18.02 89 ASN A O 1
ATOM 675 N N . GLU A 1 90 ? 18.402 -8.248 15.955 1.00 17.10 90 GLU A N 1
ATOM 676 C CA . GLU A 1 90 ? 18.957 -7.233 16.894 1.00 17.74 90 GLU A CA 1
ATOM 677 C C . GLU A 1 90 ? 18.276 -7.372 18.235 1.00 17.41 90 GLU A C 1
ATOM 678 O O . GLU A 1 90 ? 18.957 -7.287 19.307 1.00 19.28 90 GLU A O 1
ATOM 684 N N . ILE A 1 91 ? 16.970 -7.657 18.289 1.00 17.09 91 ILE A N 1
ATOM 685 C CA . ILE A 1 91 ? 16.276 -7.893 19.578 1.00 17.33 91 ILE A CA 1
ATOM 686 C C . ILE A 1 91 ? 16.918 -9.113 20.238 1.00 17.77 91 ILE A C 1
ATOM 687 O O . ILE A 1 91 ? 17.114 -9.086 21.480 1.00 18.50 91 ILE A O 1
ATOM 692 N N . LYS A 1 92 ? 17.053 -10.217 19.512 1.00 18.47 92 LYS A N 1
ATOM 693 C CA . LYS A 1 92 ? 17.664 -11.429 20.127 1.00 18.69 92 LYS A CA 1
ATOM 694 C C . LYS A 1 92 ? 19.045 -11.106 20.725 1.00 20.05 92 LYS A C 1
ATOM 695 O O . LYS A 1 92 ? 19.352 -11.587 21.785 1.00 22.03 92 LYS A O 1
ATOM 701 N N . ASN A 1 93 ? 19.807 -10.253 20.068 1.00 18.49 93 ASN A N 1
ATOM 702 C CA . ASN A 1 93 ? 21.191 -9.940 20.508 1.00 20.73 93 ASN A CA 1
ATOM 703 C C . ASN A 1 93 ? 21.168 -9.121 21.779 1.00 22.31 93 ASN A C 1
ATOM 704 O O . ASN A 1 93 ? 22.276 -8.979 22.388 1.00 23.69 93 ASN A O 1
ATOM 709 N N . LYS A 1 94 ? 20.053 -8.534 22.195 1.00 21.05 94 LYS A N 1
ATOM 710 C CA . LYS A 1 94 ? 20.001 -7.745 23.445 1.00 21.32 94 LYS A CA 1
ATOM 711 C C . LYS A 1 94 ? 20.071 -8.681 24.652 1.00 21.68 94 LYS A C 1
ATOM 712 O O . LYS A 1 94 ? 20.261 -8.169 25.779 1.00 23.49 94 LYS A O 1
ATOM 718 N N . LYS A 1 95 ? 19.735 -9.949 24.493 1.00 22.12 95 LYS A N 1
ATOM 719 C CA . LYS A 1 95 ? 19.801 -10.907 25.612 1.00 23.52 95 LYS A CA 1
ATOM 720 C C . LYS A 1 95 ? 18.851 -10.519 26.731 1.00 23.92 95 LYS A C 1
ATOM 721 O O . LYS A 1 95 ? 19.216 -10.527 27.915 1.00 23.77 95 LYS A O 1
ATOM 727 N N . LEU A 1 96 ? 17.609 -10.224 26.358 1.00 21.74 96 LEU A N 1
ATOM 728 C CA . LEU A 1 96 ? 16.504 -10.015 27.320 1.00 21.20 96 LEU A CA 1
ATOM 729 C C . LEU A 1 96 ? 16.304 -11.309 28.119 1.00 21.99 96 LEU A C 1
ATOM 730 O O . LEU A 1 96 ? 16.564 -12.413 27.582 1.00 22.36 96 LEU A O 1
ATOM 735 N N . ASP A 1 97 ? 15.625 -11.205 29.234 1.00 22.50 97 ASP A N 1
ATOM 736 C CA . ASP A 1 97 ? 15.147 -12.410 29.967 1.00 25.47 97 ASP A CA 1
ATOM 737 C C . ASP A 1 97 ? 14.257 -13.225 29.033 1.00 25.61 97 ASP A C 1
ATOM 738 O O . ASP A 1 97 ? 13.490 -12.636 28.240 1.00 24.97 97 ASP A O 1
ATOM 743 N N A SER A 1 98 ? 14.317 -14.550 29.106 0.50 26.73 98 SER A N 1
ATOM 744 N N B SER A 1 98 ? 14.325 -14.543 29.126 0.50 26.17 98 SER A N 1
ATOM 745 C CA A SER A 1 98 ? 13.685 -15.438 28.096 0.50 28.41 98 SER A CA 1
ATOM 746 C CA B SER A 1 98 ? 13.700 -15.467 28.150 0.50 27.56 98 SER A CA 1
ATOM 747 C C A SER A 1 98 ? 12.189 -15.130 27.936 0.50 27.19 98 SER A C 1
ATOM 748 C C B SER A 1 98 ? 12.203 -15.149 27.952 0.50 26.75 98 SER A C 1
ATOM 749 O O A SER A 1 98 ? 11.729 -15.150 26.760 0.50 26.54 98 SER A O 1
ATOM 750 O O B SER A 1 98 ? 11.756 -15.154 26.764 0.50 26.19 98 SER A O 1
ATOM 755 N N . GLU A 1 99 ? 11.443 -14.921 29.025 1.00 26.68 99 GLU A N 1
ATOM 756 C CA . GLU A 1 99 ? 9.960 -14.793 28.937 1.00 26.64 99 GLU A CA 1
ATOM 757 C C . GLU A 1 99 ? 9.681 -13.469 28.191 1.00 24.71 99 GLU A C 1
ATOM 758 O O . GLU A 1 99 ? 8.791 -13.429 27.322 1.00 24.64 99 GLU A O 1
ATOM 760 N N . VAL A 1 100 ? 10.398 -12.408 28.542 1.00 23.29 100 VAL A N 1
ATOM 761 C CA . VAL A 1 100 ? 10.270 -11.099 27.862 1.00 22.27 100 VAL A CA 1
ATOM 762 C C . VAL A 1 100 ? 10.672 -11.251 26.415 1.00 22.31 100 VAL A C 1
ATOM 763 O O . VAL A 1 100 ? 9.949 -10.721 25.556 1.00 21.37 100 VAL A O 1
ATOM 767 N N . GLU A 1 101 ? 11.785 -11.877 26.105 1.00 20.69 101 GLU A N 1
ATOM 768 C CA . GLU A 1 101 ? 12.221 -12.035 24.727 1.00 20.65 101 GLU A CA 1
ATOM 769 C C . GLU A 1 101 ? 11.075 -12.667 23.938 1.00 20.39 101 GLU A C 1
ATOM 770 O O . GLU A 1 101 ? 10.809 -12.272 22.796 1.00 19.26 101 GLU A O 1
ATOM 776 N N . GLU A 1 102 ? 10.520 -13.792 24.409 1.00 20.71 102 GLU A N 1
ATOM 777 C CA . GLU A 1 102 ? 9.489 -14.512 23.648 1.00 19.93 102 GLU A CA 1
ATOM 778 C C . GLU A 1 102 ? 8.298 -13.581 23.355 1.00 18.44 102 GLU A C 1
ATOM 779 O O . GLU A 1 102 ? 7.816 -13.575 22.215 1.00 18.28 102 GLU A O 1
ATOM 785 N N . ALA A 1 103 ? 7.871 -12.835 24.372 1.00 17.50 103 ALA A N 1
ATOM 786 C CA . ALA A 1 103 ? 6.745 -11.899 24.184 1.00 17.76 103 ALA A CA 1
ATOM 787 C C . ALA A 1 103 ? 7.108 -10.806 23.186 1.00 16.91 103 ALA A C 1
ATOM 788 O O . ALA A 1 103 ? 6.289 -10.483 22.324 1.00 16.88 103 ALA A O 1
ATOM 790 N N . VAL A 1 104 ? 8.283 -10.234 23.292 1.00 16.87 104 VAL A N 1
ATOM 791 C CA . VAL A 1 104 ? 8.727 -9.188 22.339 1.00 16.21 104 VAL A CA 1
ATOM 792 C C . VAL A 1 104 ? 8.807 -9.725 20.913 1.00 15.96 104 VAL A C 1
ATOM 793 O O . VAL A 1 104 ? 8.381 -9.049 19.955 1.00 16.29 104 VAL A O 1
ATOM 797 N N . LEU A 1 105 ? 9.352 -10.927 20.751 1.00 16.73 105 LEU A N 1
ATOM 798 C CA . LEU A 1 105 ? 9.492 -11.505 19.399 1.00 16.57 105 LEU A CA 1
ATOM 799 C C . LEU A 1 105 ? 8.106 -11.857 18.804 1.00 16.29 105 LEU A C 1
ATOM 800 O O . LEU A 1 105 ? 7.959 -11.771 17.582 1.00 17.72 105 LEU A O 1
ATOM 805 N N . LEU A 1 106 ? 7.147 -12.189 19.615 1.00 15.93 106 LEU A N 1
ATOM 806 C CA . LEU A 1 106 ? 5.783 -12.415 19.106 1.00 16.90 106 LEU A CA 1
ATOM 807 C C . LEU A 1 106 ? 5.184 -11.105 18.652 1.00 16.20 106 LEU A C 1
ATOM 808 O O . LEU A 1 106 ? 4.589 -11.015 17.577 1.00 17.82 106 LEU A O 1
ATOM 813 N N . LYS A 1 107 ? 5.407 -10.018 19.415 1.00 15.68 107 LYS A N 1
ATOM 814 C CA . LYS A 1 107 ? 4.935 -8.694 18.970 1.00 15.62 107 LYS A CA 1
ATOM 815 C C . LYS A 1 107 ? 5.706 -8.261 17.764 1.00 15.05 107 LYS A C 1
ATOM 816 O O . LYS A 1 107 ? 5.144 -7.531 16.919 1.00 16.34 107 LYS A O 1
ATOM 822 N N . HIS A 1 108 ? 6.984 -8.599 17.603 1.00 15.80 108 HIS A N 1
ATOM 823 C CA . HIS A 1 108 ? 7.677 -8.285 16.342 1.00 15.42 108 HIS A CA 1
ATOM 824 C C . HIS A 1 108 ? 6.829 -8.818 15.197 1.00 14.43 108 HIS A C 1
ATOM 825 O O . HIS A 1 108 ? 6.667 -8.131 14.174 1.00 14.64 108 HIS A O 1
ATOM 832 N N . ASP A 1 109 ? 6.430 -10.073 15.241 1.00 14.56 109 ASP A N 1
ATOM 833 C CA . ASP A 1 109 ? 5.641 -10.668 14.140 1.00 15.19 109 ASP A CA 1
ATOM 834 C C . ASP A 1 109 ? 4.327 -9.884 14.007 1.00 15.41 109 ASP A C 1
ATOM 835 O O . ASP A 1 109 ? 3.947 -9.632 12.842 1.00 15.77 109 ASP A O 1
ATOM 840 N N . ALA A 1 110 ? 3.669 -9.643 15.123 1.00 13.59 110 ALA A N 1
ATOM 841 C CA . ALA A 1 110 ? 2.365 -8.955 15.014 1.00 14.73 110 ALA A CA 1
ATOM 842 C C . ALA A 1 110 ? 2.520 -7.554 14.420 1.00 14.54 110 ALA A C 1
ATOM 843 O O . ALA A 1 110 ? 1.719 -7.125 13.591 1.00 14.46 110 ALA A O 1
ATOM 845 N N . CYS A 1 111 ? 3.574 -6.862 14.786 1.00 13.71 111 CYS A N 1
ATOM 846 C CA . CYS A 1 111 ? 3.821 -5.483 14.328 1.00 14.11 111 CYS A CA 1
ATOM 847 C C . CYS A 1 111 ? 4.251 -5.499 12.862 1.00 13.86 111 CYS A C 1
ATOM 848 O O . CYS A 1 111 ? 3.797 -4.642 12.089 1.00 14.98 111 CYS A O 1
ATOM 851 N N . GLN A 1 112 ? 5.062 -6.474 12.413 1.00 13.76 112 GLN A N 1
ATOM 852 C CA . GLN A 1 112 ? 5.410 -6.578 11.004 1.00 14.08 112 GLN A CA 1
ATOM 853 C C . GLN A 1 112 ? 4.144 -6.821 10.196 1.00 14.91 112 GLN A C 1
ATOM 854 O O . GLN A 1 112 ? 3.992 -6.269 9.119 1.00 15.47 112 GLN A O 1
ATOM 860 N N . LYS A 1 113 ? 3.291 -7.729 10.661 1.00 14.86 113 LYS A N 1
ATOM 861 C CA . LYS A 1 113 ? 2.042 -8.045 9.934 1.00 14.53 113 LYS A CA 1
ATOM 862 C C . LYS A 1 113 ? 1.188 -6.795 9.819 1.00 15.22 113 LYS A C 1
ATOM 863 O O . LYS A 1 113 ? 0.657 -6.474 8.771 1.00 16.18 113 LYS A O 1
ATOM 869 N N . GLU A 1 114 ? 0.977 -6.121 10.959 1.00 14.64 114 GLU A N 1
ATOM 870 C CA . GLU A 1 114 ? 0.155 -4.887 10.937 1.00 16.37 114 GLU A CA 1
ATOM 871 C C . GLU A 1 114 ? 0.720 -3.887 9.932 1.00 16.54 114 GLU A C 1
ATOM 872 O O . GLU A 1 114 ? -0.024 -3.304 9.108 1.00 17.90 114 GLU A O 1
ATOM 878 N N . ALA A 1 115 ? 2.035 -3.718 9.952 1.00 14.90 115 ALA A N 1
ATOM 879 C CA . ALA A 1 115 ? 2.671 -2.664 9.128 1.00 15.74 115 ALA A CA 1
ATOM 880 C C . ALA A 1 115 ? 2.522 -3.027 7.670 1.00 17.66 115 ALA A C 1
ATOM 881 O O . ALA A 1 115 ? 2.213 -2.092 6.838 1.00 19.02 115 ALA A O 1
ATOM 883 N N . THR A 1 116 ? 2.698 -4.278 7.335 1.00 16.60 116 THR A N 1
ATOM 884 C CA . THR A 1 116 ? 2.718 -4.704 5.916 1.00 20.20 116 THR A CA 1
ATOM 885 C C . THR A 1 116 ? 1.311 -4.845 5.371 1.00 21.54 116 THR A C 1
ATOM 886 O O . THR A 1 116 ? 1.137 -4.653 4.127 1.00 24.80 116 THR A O 1
ATOM 890 N N . GLU A 1 117 ? 0.339 -5.197 6.204 1.00 20.27 117 GLU A N 1
ATOM 891 C CA . GLU A 1 117 ? -1.061 -5.243 5.686 1.00 22.34 117 GLU A CA 1
ATOM 892 C C . GLU A 1 117 ? -1.635 -3.830 5.571 1.00 22.96 117 GLU A C 1
ATOM 893 O O . GLU A 1 117 ? -2.440 -3.618 4.621 1.00 25.88 117 GLU A O 1
ATOM 899 N N . LYS A 1 118 ? -1.241 -2.859 6.392 1.00 22.05 118 LYS A N 1
ATOM 900 C CA . LYS A 1 118 ? -1.858 -1.519 6.383 1.00 22.86 118 LYS A CA 1
ATOM 901 C C . LYS A 1 118 ? -1.242 -0.720 5.245 1.00 23.40 118 LYS A C 1
ATOM 902 O O . LYS A 1 118 ? -1.927 0.171 4.675 1.00 25.10 118 LYS A O 1
ATOM 908 N N . HIS A 1 119 ? 0.064 -0.829 5.026 1.00 21.46 119 HIS A N 1
ATOM 909 C CA . HIS A 1 119 ? 0.772 0.080 4.112 1.00 21.51 119 HIS A CA 1
ATOM 910 C C . HIS A 1 119 ? 1.486 -0.688 3.008 1.00 23.24 119 HIS A C 1
ATOM 911 O O . HIS A 1 119 ? 2.170 -1.671 3.308 1.00 23.13 119 HIS A O 1
ATOM 918 N N . ASP A 1 120 ? 1.380 -0.208 1.784 1.00 22.72 120 ASP A N 1
ATOM 919 C CA . ASP A 1 120 ? 2.231 -0.651 0.657 1.00 22.88 120 ASP A CA 1
ATOM 920 C C . ASP A 1 120 ? 3.485 0.228 0.568 1.00 23.30 120 ASP A C 1
ATOM 921 O O . ASP A 1 120 ? 4.459 -0.279 0.042 1.00 27.37 120 ASP A O 1
ATOM 926 N N . ASP A 1 121 ? 3.462 1.443 1.077 1.00 21.62 121 ASP A N 1
ATOM 927 C CA . ASP A 1 121 ? 4.637 2.328 1.088 1.00 21.84 121 ASP A CA 1
ATOM 928 C C . ASP A 1 121 ? 5.649 1.782 2.108 1.00 19.71 121 ASP A C 1
ATOM 929 O O . ASP A 1 121 ? 5.290 1.673 3.278 1.00 19.78 121 ASP A O 1
ATOM 934 N N . TYR A 1 122 ? 6.867 1.544 1.678 1.00 20.44 122 TYR A N 1
ATOM 935 C CA . TYR A 1 122 ? 7.900 0.891 2.507 1.00 20.18 122 TYR A CA 1
ATOM 936 C C . TYR A 1 122 ? 8.304 1.782 3.666 1.00 19.00 122 TYR A C 1
ATOM 937 O O . TYR A 1 122 ? 8.690 1.267 4.729 1.00 18.37 122 TYR A O 1
ATOM 946 N N A ILE A 1 123 ? 8.240 3.111 3.507 0.50 18.81 123 ILE A N 1
ATOM 947 N N B ILE A 1 123 ? 8.243 3.113 3.505 0.50 19.37 123 ILE A N 1
ATOM 948 C CA A ILE A 1 123 ? 8.539 4.056 4.607 0.50 18.57 123 ILE A CA 1
ATOM 949 C CA B ILE A 1 123 ? 8.527 4.055 4.615 0.50 19.49 123 ILE A CA 1
ATOM 950 C C A ILE A 1 123 ? 7.394 4.041 5.620 0.50 17.95 123 ILE A C 1
ATOM 951 C C B ILE A 1 123 ? 7.389 4.021 5.625 0.50 18.54 123 ILE A C 1
ATOM 952 O O A ILE A 1 123 ? 7.622 3.951 6.821 0.50 17.44 123 ILE A O 1
ATOM 953 O O B ILE A 1 123 ? 7.623 3.946 6.821 0.50 18.16 123 ILE A O 1
ATOM 962 N N . ASN A 1 124 ? 6.143 4.067 5.161 1.00 17.84 124 ASN A N 1
ATOM 963 C CA . ASN A 1 124 ? 5.007 3.976 6.085 1.00 18.38 124 ASN A CA 1
ATOM 964 C C . ASN A 1 124 ? 5.085 2.655 6.850 1.00 16.64 124 ASN A C 1
ATOM 965 O O . ASN A 1 124 ? 4.752 2.637 8.003 1.00 16.51 124 ASN A O 1
ATOM 970 N N . GLN A 1 125 ? 5.493 1.572 6.192 1.00 16.50 125 GLN A N 1
ATOM 971 C CA . GLN A 1 125 ? 5.598 0.272 6.885 1.00 15.83 125 GLN A CA 1
ATOM 972 C C . GLN A 1 125 ? 6.572 0.398 8.082 1.00 15.32 125 GLN A C 1
ATOM 973 O O . GLN A 1 125 ? 6.262 -0.023 9.187 1.00 15.53 125 GLN A O 1
ATOM 979 N N . VAL A 1 126 ? 7.749 0.951 7.874 1.00 16.11 126 VAL A N 1
ATOM 980 C CA . VAL A 1 126 ? 8.743 0.989 8.963 1.00 16.00 126 VAL A CA 1
ATOM 981 C C . VAL A 1 126 ? 8.247 1.971 10.019 1.00 15.44 126 VAL A C 1
ATOM 982 O O . VAL A 1 126 ? 8.389 1.713 11.242 1.00 15.73 126 VAL A O 1
ATOM 986 N N . GLN A 1 127 ? 7.603 3.055 9.627 1.00 16.36 127 GLN A N 1
ATOM 987 C CA . GLN A 1 127 ? 7.057 4.002 10.616 1.00 17.24 127 GLN A CA 1
ATOM 988 C C . GLN A 1 127 ? 6.050 3.322 11.526 1.00 17.08 127 GLN A C 1
ATOM 989 O O . GLN A 1 127 ? 6.088 3.445 12.743 1.00 17.01 127 GLN A O 1
ATOM 995 N N A LEU A 1 128 ? 5.113 2.577 10.940 0.50 16.25 128 LEU A N 1
ATOM 996 N N B LEU A 1 128 ? 5.130 2.577 10.914 0.50 16.39 128 LEU A N 1
ATOM 997 C CA A LEU A 1 128 ? 4.096 1.918 11.799 0.50 16.42 128 LEU A CA 1
ATOM 998 C CA B LEU A 1 128 ? 4.104 1.845 11.691 0.50 16.72 128 LEU A CA 1
ATOM 999 C C A LEU A 1 128 ? 4.763 0.789 12.604 0.50 15.25 128 LEU A C 1
ATOM 1000 C C B LEU A 1 128 ? 4.779 0.802 12.590 0.50 15.45 128 LEU A C 1
ATOM 1001 O O A LEU A 1 128 ? 4.458 0.676 13.777 0.50 15.68 128 LEU A O 1
ATOM 1002 O O B LEU A 1 128 ? 4.469 0.723 13.769 0.50 15.94 128 LEU A O 1
ATOM 1011 N N . TYR A 1 129 ? 5.676 0.021 12.022 1.00 15.34 129 TYR A N 1
ATOM 1012 C CA . TYR A 1 129 ? 6.365 -1.047 12.776 1.00 14.30 129 TYR A CA 1
ATOM 1013 C C . TYR A 1 129 ? 7.075 -0.447 13.991 1.00 13.53 129 TYR A C 1
ATOM 1014 O O . TYR A 1 129 ? 6.944 -0.973 15.100 1.00 13.73 129 TYR A O 1
ATOM 1023 N N . GLN A 1 130 ? 7.793 0.664 13.815 1.00 14.01 130 GLN A N 1
ATOM 1024 C CA . GLN A 1 130 ? 8.589 1.223 14.939 1.00 14.42 130 GLN A CA 1
ATOM 1025 C C . GLN A 1 130 ? 7.629 1.738 15.998 1.00 14.17 130 GLN A C 1
ATOM 1026 O O . GLN A 1 130 ? 7.863 1.568 17.224 1.00 14.75 130 GLN A O 1
ATOM 1032 N N . ALA A 1 131 ? 6.524 2.396 15.609 1.00 15.08 131 ALA A N 1
ATOM 1033 C CA . ALA A 1 131 ? 5.561 2.883 16.597 1.00 15.11 131 ALA A CA 1
ATOM 1034 C C . ALA A 1 131 ? 4.932 1.718 17.346 1.00 14.88 131 ALA A C 1
ATOM 1035 O O . ALA A 1 131 ? 4.735 1.757 18.555 1.00 15.66 131 ALA A O 1
ATOM 1037 N N . CYS A 1 132 ? 4.561 0.696 16.619 1.00 14.46 132 CYS A N 1
ATOM 1038 C CA . CYS A 1 132 ? 3.959 -0.547 17.168 1.00 14.56 132 CYS A CA 1
ATOM 1039 C C . CYS A 1 132 ? 4.904 -1.209 18.175 1.00 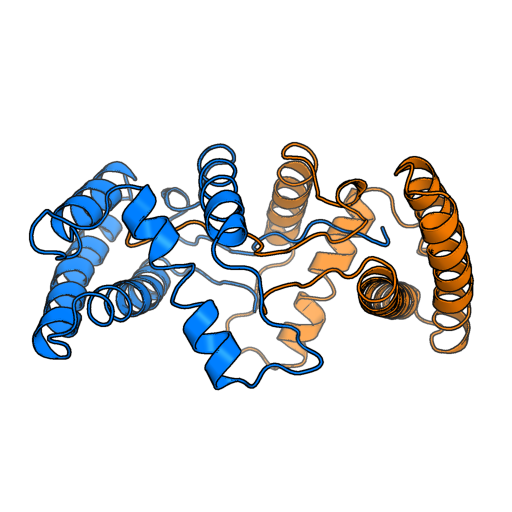14.37 132 CYS A C 1
ATOM 1040 O O . CYS A 1 132 ? 4.482 -1.613 19.263 1.00 14.78 132 CYS A O 1
ATOM 1043 N N . MET A 1 133 ? 6.158 -1.277 17.822 1.00 14.14 133 MET A N 1
ATOM 1044 C CA . MET A 1 133 ? 7.146 -1.943 18.734 1.00 13.96 133 MET A CA 1
ATOM 1045 C C . MET A 1 133 ? 7.430 -1.025 19.927 1.00 14.17 133 MET A C 1
ATOM 1046 O O . MET A 1 133 ? 7.602 -1.511 21.039 1.00 14.99 133 MET A O 1
ATOM 1051 N N . ASP A 1 134 ? 7.476 0.284 19.733 1.00 15.10 134 ASP A N 1
ATOM 1052 C CA . ASP A 1 134 ? 7.719 1.209 20.891 1.00 15.42 134 ASP A CA 1
ATOM 1053 C C . ASP A 1 134 ? 6.643 0.966 21.926 1.00 15.16 134 ASP A C 1
ATOM 1054 O O . ASP A 1 134 ? 6.947 0.778 23.119 1.00 17.34 134 ASP A O 1
ATOM 1059 N N . TYR A 1 135 ? 5.396 0.934 21.486 1.00 16.15 135 TYR A N 1
ATOM 1060 C CA . TYR A 1 135 ? 4.260 0.727 22.376 1.00 16.63 135 TYR A CA 1
ATOM 1061 C C . TYR A 1 135 ? 4.266 -0.644 23.008 1.00 15.82 135 TYR A C 1
ATOM 1062 O O . TYR A 1 135 ? 4.203 -0.793 24.208 1.00 17.43 135 TYR A O 1
ATOM 1071 N N . ASN A 1 136 ? 4.404 -1.685 22.192 1.00 16.39 136 ASN A N 1
ATOM 1072 C CA . ASN A 1 136 ? 4.334 -3.058 22.728 1.00 16.38 136 ASN A CA 1
ATOM 1073 C C . ASN A 1 136 ? 5.527 -3.431 23.577 1.00 16.17 136 ASN A C 1
ATOM 1074 O O . ASN A 1 136 ? 5.322 -4.063 24.620 1.00 16.39 136 ASN A O 1
ATOM 1079 N N . ILE A 1 137 ? 6.716 -3.056 23.229 1.00 15.72 137 ILE A N 1
ATOM 1080 C CA . ILE A 1 137 ? 7.900 -3.304 24.076 1.00 15.70 137 ILE A CA 1
ATOM 1081 C C . ILE A 1 137 ? 7.691 -2.607 25.391 1.00 15.90 137 ILE A C 1
ATOM 1082 O O . ILE A 1 137 ? 7.982 -3.115 26.476 1.00 16.94 137 ILE A O 1
ATOM 1087 N N . SER A 1 138 ? 7.204 -1.350 25.366 1.00 15.78 138 SER A N 1
ATOM 1088 C CA . SER A 1 138 ? 6.985 -0.564 26.608 1.00 16.82 138 SER A CA 1
ATOM 1089 C C . SER A 1 138 ? 6.016 -1.295 27.528 1.00 17.77 138 SER A C 1
ATOM 1090 O O . SER A 1 138 ? 6.216 -1.351 28.771 1.00 17.53 138 SER A O 1
ATOM 1093 N N . GLN A 1 139 ? 4.942 -1.808 26.946 1.00 17.24 139 GLN A N 1
ATOM 1094 C CA . GLN A 1 139 ? 3.941 -2.543 27.738 1.00 19.11 139 GLN A CA 1
ATOM 1095 C C . GLN A 1 139 ? 4.522 -3.815 28.332 1.00 18.43 139 GLN A C 1
ATOM 1096 O O . GLN A 1 139 ? 4.324 -4.067 29.501 1.00 20.67 139 GLN A O 1
ATOM 1102 N N . ILE A 1 140 ? 5.212 -4.617 27.553 1.00 17.80 140 ILE A N 1
ATOM 1103 C CA . ILE A 1 140 ? 5.763 -5.907 28.015 1.00 17.28 140 ILE A CA 1
ATOM 1104 C C . ILE A 1 140 ? 6.772 -5.653 29.113 1.00 18.94 140 ILE A C 1
ATOM 1105 O O . ILE A 1 140 ? 6.828 -6.355 30.137 1.00 20.00 140 ILE A O 1
ATOM 1110 N N . CYS A 1 141 ? 7.582 -4.631 28.949 1.00 18.06 141 CYS A N 1
ATOM 1111 C CA . CYS A 1 141 ? 8.748 -4.402 29.838 1.00 18.31 141 CYS A CA 1
ATOM 1112 C C . CYS A 1 141 ? 8.365 -3.572 31.061 1.00 18.83 141 CYS A C 1
ATOM 1113 O O . CYS A 1 141 ? 9.159 -3.492 31.981 1.00 19.98 141 CYS A O 1
ATOM 1116 N N . GLY A 1 142 ? 7.246 -2.880 31.012 1.00 19.17 142 GLY A N 1
ATOM 1117 C CA . GLY A 1 142 ? 6.922 -1.854 32.036 1.00 19.61 142 GLY A CA 1
ATOM 1118 C C . GLY A 1 142 ? 7.801 -0.636 31.968 1.00 19.12 142 GLY A C 1
ATOM 1119 O O . GLY A 1 142 ? 8.209 -0.103 33.026 1.00 22.19 142 GLY A O 1
ATOM 1120 N N . ILE A 1 143 ? 8.165 -0.210 30.773 1.00 18.68 143 ILE A N 1
ATOM 1121 C CA . ILE A 1 143 ? 9.013 0.980 30.590 1.00 18.24 143 ILE A CA 1
ATOM 1122 C C . ILE A 1 143 ? 8.183 2.231 30.747 1.00 19.05 143 ILE A C 1
ATOM 1123 O O . ILE A 1 143 ? 7.045 2.303 30.248 1.00 20.18 143 ILE A O 1
ATOM 1128 N N . LYS A 1 144 ? 8.710 3.223 31.479 1.00 17.54 144 LYS A N 1
ATOM 1129 C CA . LYS A 1 144 ? 8.091 4.560 31.573 1.00 18.09 144 LYS A CA 1
ATOM 1130 C C . LYS A 1 144 ? 9.059 5.583 30.982 1.00 16.51 144 LYS A C 1
ATOM 1131 O O . LYS A 1 144 ? 10.225 5.537 31.269 1.00 17.38 144 LYS A O 1
ATOM 1137 N N . VAL A 1 145 ? 8.528 6.463 30.173 1.00 18.90 145 VAL A N 1
ATOM 1138 C CA . VAL A 1 145 ? 9.356 7.508 29.524 1.00 19.01 145 VAL A CA 1
ATOM 1139 C C . VAL A 1 145 ? 8.762 8.857 29.905 1.00 19.99 145 VAL A C 1
ATOM 1140 O O . VAL A 1 145 ? 7.610 9.068 29.706 1.00 22.95 145 VAL A O 1
ATOM 1144 N N A MET A 1 146 ? 9.613 9.778 30.335 0.50 20.52 146 MET A N 1
ATOM 1145 N N B MET A 1 146 ? 9.614 9.776 30.335 0.50 20.90 146 MET A N 1
ATOM 1146 C CA A MET A 1 146 ? 9.126 11.125 30.698 0.50 21.68 146 MET A CA 1
ATOM 1147 C CA B MET A 1 146 ? 9.119 11.120 30.697 0.50 22.34 146 MET A CA 1
ATOM 1148 C C A MET A 1 146 ? 8.869 11.915 29.418 0.50 25.23 146 MET A C 1
ATOM 1149 C C B MET A 1 146 ? 8.868 11.914 29.418 0.50 25.59 146 MET A C 1
ATOM 1150 O O A MET A 1 146 ? 9.659 11.795 28.481 0.50 24.08 146 MET A O 1
ATOM 1151 O O B MET A 1 146 ? 9.659 11.794 28.482 0.50 24.20 146 MET A O 1
ATOM 1160 N N . VAL A 1 147 ? 7.674 12.485 29.318 1.00 28.71 147 VAL A N 1
ATOM 1161 C CA . VAL A 1 147 ? 7.321 13.314 28.148 1.00 36.27 147 VAL A CA 1
ATOM 1162 C C . VAL A 1 147 ? 7.016 14.646 28.817 1.00 43.64 147 VAL A C 1
ATOM 1163 O O . VAL A 1 147 ? 7.940 15.448 28.940 1.00 48.01 147 VAL A O 1
ATOM 1168 N N . SER B 1 7 ? 15.558 -0.492 13.147 1.00 15.62 7 SER B N 1
ATOM 1169 C CA . SER B 1 7 ? 15.601 -1.053 14.493 1.00 15.66 7 SER B CA 1
ATOM 1170 C C . SER B 1 7 ? 14.253 -0.943 15.160 1.00 15.22 7 SER B C 1
ATOM 1171 O O . SER B 1 7 ? 13.570 0.095 15.018 1.00 15.08 7 SER B O 1
ATOM 1174 N N . ALA B 1 8 ? 13.919 -1.934 15.994 1.00 15.09 8 ALA B N 1
ATOM 1175 C CA . ALA B 1 8 ? 12.733 -1.818 16.849 1.00 14.95 8 ALA B CA 1
ATOM 1176 C C . ALA B 1 8 ? 13.002 -0.887 18.022 1.00 14.97 8 ALA B C 1
ATOM 1177 O O . ALA B 1 8 ? 12.060 -0.512 18.703 1.00 15.46 8 ALA B O 1
ATOM 1179 N N . THR B 1 9 ? 14.250 -0.609 18.371 1.00 14.75 9 THR B N 1
ATOM 1180 C CA . THR B 1 9 ? 14.623 0.164 19.556 1.00 16.64 9 THR B CA 1
ATOM 1181 C C . THR B 1 9 ? 15.679 1.239 19.211 1.00 16.04 9 THR B C 1
ATOM 1182 O O . THR B 1 9 ? 16.757 1.283 19.832 1.00 18.12 9 THR B O 1
ATOM 1186 N N . PRO B 1 10 ? 15.403 2.099 18.242 1.00 16.25 10 PRO B N 1
ATOM 1187 C CA . PRO B 1 10 ? 16.402 3.138 17.906 1.00 16.31 10 PRO B CA 1
ATOM 1188 C C . PRO B 1 10 ? 16.715 4.091 19.061 1.00 16.34 10 PRO B C 1
ATOM 1189 O O . PRO B 1 10 ? 15.830 4.487 19.814 1.00 17.49 10 PRO B O 1
ATOM 1193 N N . ALA B 1 11 ? 17.993 4.469 19.181 1.00 17.12 11 ALA B N 1
ATOM 1194 C CA . ALA B 1 11 ? 18.383 5.523 20.116 1.00 16.21 11 ALA B CA 1
ATOM 1195 C C . ALA B 1 11 ? 17.761 6.819 19.683 1.00 16.62 11 ALA B C 1
ATOM 1196 O O . ALA B 1 11 ? 17.709 7.116 18.460 1.00 17.97 11 ALA B O 1
ATOM 1198 N N . LYS B 1 12 ? 17.315 7.605 20.650 1.00 16.91 12 LYS B N 1
ATOM 1199 C CA . LYS B 1 12 ? 16.759 8.943 20.380 1.00 19.05 12 LYS B CA 1
ATOM 1200 C C . LYS B 1 12 ? 17.758 10.008 20.821 1.00 19.95 12 LYS B C 1
ATOM 1201 O O . LYS B 1 12 ? 18.184 10.018 21.968 1.00 22.17 12 LYS B O 1
ATOM 1207 N N . VAL B 1 13 ? 18.105 10.872 19.895 1.00 17.47 13 VAL B N 1
ATOM 1208 C CA . VAL B 1 13 ? 19.160 11.882 20.073 1.00 17.46 13 VAL B CA 1
ATOM 1209 C C . VAL B 1 13 ? 18.587 13.236 19.705 1.00 17.20 13 VAL B C 1
ATOM 1210 O O . VAL B 1 13 ? 17.679 13.358 18.904 1.00 17.19 13 VAL B O 1
ATOM 1214 N N . PRO B 1 14 ? 19.149 14.339 20.260 1.00 18.36 14 PRO B N 1
ATOM 1215 C CA . PRO B 1 14 ? 18.782 15.676 19.816 1.00 18.80 14 PRO B CA 1
ATOM 1216 C C . PRO B 1 14 ? 19.104 15.860 18.341 1.00 18.25 14 PRO B C 1
ATOM 1217 O O . PRO B 1 14 ? 20.030 15.379 17.803 1.00 19.27 14 PRO B O 1
ATOM 1221 N N . VAL B 1 15 ? 18.210 16.596 17.713 1.00 17.19 15 VAL B N 1
ATOM 1222 C CA . VAL B 1 15 ? 18.306 16.975 16.285 1.00 17.60 15 VAL B CA 1
ATOM 1223 C C . VAL B 1 15 ? 18.375 18.490 16.252 1.00 16.55 15 VAL B C 1
ATOM 1224 O O . VAL B 1 15 ? 17.329 19.153 16.374 1.00 17.16 15 VAL B O 1
ATOM 1228 N N . ILE B 1 16 ? 19.591 19.048 16.178 1.00 16.49 16 ILE B N 1
ATOM 1229 C CA . ILE B 1 16 ? 19.831 20.492 16.411 1.00 16.00 16 ILE B CA 1
ATOM 1230 C C . ILE B 1 16 ? 20.805 20.986 15.393 1.00 17.34 16 ILE B C 1
ATOM 1231 O O . ILE B 1 16 ? 21.841 20.312 15.179 1.00 19.04 16 ILE B O 1
ATOM 1236 N N . GLU B 1 17 ? 20.557 22.177 14.863 1.00 17.58 17 GLU B N 1
ATOM 1237 C CA . GLU B 1 17 ? 21.553 22.945 14.091 1.00 19.00 17 GLU B CA 1
ATOM 1238 C C . GLU B 1 17 ? 22.029 24.055 14.988 1.00 17.01 17 GLU B C 1
ATOM 1239 O O . GLU B 1 17 ? 21.191 24.814 15.546 1.00 18.86 17 GLU B O 1
ATOM 1245 N N . TRP B 1 18 ? 23.304 24.157 15.152 1.00 16.88 18 TRP B N 1
ATOM 1246 C CA . TRP B 1 18 ? 23.886 25.031 16.174 1.00 17.13 18 TRP B CA 1
ATOM 1247 C C . TRP B 1 18 ? 24.195 26.450 15.682 1.00 16.94 18 TRP B C 1
ATOM 1248 O O . TRP B 1 18 ? 24.604 27.263 16.466 1.00 17.16 18 TRP B O 1
ATOM 1259 N N . GLY B 1 19 ? 23.961 26.712 14.407 1.00 17.23 19 GLY B N 1
ATOM 1260 C CA . GLY B 1 19 ? 24.062 28.099 13.922 1.00 17.93 19 GLY B CA 1
ATOM 1261 C C . GLY B 1 19 ? 25.433 28.663 14.119 1.00 18.35 19 GLY B C 1
ATOM 1262 O O . GLY B 1 19 ? 26.434 28.057 13.678 1.00 20.97 19 GLY B O 1
ATOM 1263 N N . LYS B 1 20 ? 25.540 29.819 14.752 1.00 18.36 20 LYS B N 1
ATOM 1264 C CA . LYS B 1 20 ? 26.809 30.511 15.059 1.00 20.11 20 LYS B CA 1
ATOM 1265 C C . LYS B 1 20 ? 27.507 29.977 16.293 1.00 20.00 20 LYS B C 1
ATOM 1266 O O . LYS B 1 20 ? 28.493 30.560 16.740 1.00 22.85 20 LYS B O 1
ATOM 1272 N N . CYS B 1 21 ? 26.932 28.923 16.922 1.00 18.67 21 CYS B N 1
ATOM 1273 C CA . CYS B 1 21 ? 27.286 28.611 18.320 1.00 17.41 21 CYS B CA 1
ATOM 1274 C C . CYS B 1 21 ? 27.542 27.117 18.453 1.00 17.10 21 CYS B C 1
ATOM 1275 O O . CYS B 1 21 ? 27.025 26.494 19.408 1.00 16.30 21 CYS B O 1
ATOM 1278 N N . GLU B 1 22 ? 28.346 26.490 17.590 1.00 17.11 22 GLU B N 1
ATOM 1279 C CA . GLU B 1 22 ? 28.754 25.078 17.740 1.00 17.82 22 GLU B CA 1
ATOM 1280 C C . GLU B 1 22 ? 29.415 24.880 19.095 1.00 17.25 22 GLU B C 1
ATOM 1281 O O . GLU B 1 22 ? 29.404 23.737 19.550 1.00 18.47 22 GLU B O 1
ATOM 1287 N N . GLN B 1 23 ? 30.013 25.881 19.682 1.00 17.52 23 GLN B N 1
ATOM 1288 C CA . GLN B 1 23 ? 30.706 25.761 20.986 1.00 18.47 23 GLN B CA 1
ATOM 1289 C C . GLN B 1 23 ? 29.718 25.280 22.061 1.00 17.17 23 GLN B C 1
ATOM 1290 O O . GLN B 1 23 ? 30.135 24.765 23.101 1.00 19.23 23 GLN B O 1
ATOM 1296 N N . LEU B 1 24 ? 28.446 25.463 21.870 1.00 16.98 24 LEU B N 1
ATOM 1297 C CA . LEU B 1 24 ? 27.429 25.105 22.887 1.00 16.22 24 LEU B CA 1
ATOM 1298 C C . LEU B 1 24 ? 27.009 23.634 22.775 1.00 16.09 24 LEU B C 1
ATOM 1299 O O . LEU B 1 24 ? 26.263 23.189 23.672 1.00 17.11 24 LEU B O 1
ATOM 1304 N N . LYS B 1 25 ? 27.376 22.934 21.732 1.00 16.34 25 LYS B N 1
ATOM 1305 C CA . LYS B 1 25 ? 26.976 21.510 21.601 1.00 16.71 25 LYS B CA 1
ATOM 1306 C C . LYS B 1 25 ? 27.604 20.668 22.687 1.00 16.79 25 LYS B C 1
ATOM 1307 O O . LYS B 1 25 ? 28.812 20.770 22.913 1.00 17.55 25 LYS B O 1
ATOM 1313 N N . PRO B 1 26 ? 26.835 19.887 23.456 1.00 17.67 26 PRO B N 1
ATOM 1314 C CA . PRO B 1 26 ? 27.439 19.085 24.508 1.00 17.01 26 PRO B CA 1
ATOM 1315 C C . PRO B 1 26 ? 28.432 18.081 23.922 1.00 16.23 26 PRO B C 1
ATOM 1316 O O . PRO B 1 26 ? 28.192 17.492 22.924 1.00 17.63 26 PRO B O 1
ATOM 1320 N N . SER B 1 27 ? 29.522 17.917 24.653 1.00 17.48 27 SER B N 1
ATOM 1321 C CA . SER B 1 27 ? 30.449 16.816 24.354 1.00 18.05 27 SER B CA 1
ATOM 1322 C C . SER B 1 27 ? 29.830 15.467 24.722 1.00 17.75 27 SER B C 1
ATOM 1323 O O . SER B 1 27 ? 28.928 15.374 25.527 1.00 16.32 27 SER B O 1
ATOM 1326 N N . GLU B 1 28 ? 30.422 14.383 24.220 1.00 17.86 28 GLU B N 1
ATOM 1327 C CA . GLU B 1 28 ? 30.023 13.025 24.614 1.00 17.70 28 GLU B CA 1
ATOM 1328 C C . GLU B 1 28 ? 30.181 12.921 26.135 1.00 16.32 28 GLU B C 1
ATOM 1329 O O . GLU B 1 28 ? 29.304 12.354 26.801 1.00 16.71 28 GLU B O 1
ATOM 1335 N N . SER B 1 29 ? 31.234 13.431 26.693 1.00 16.93 29 SER B N 1
ATOM 1336 C CA . SER B 1 29 ? 31.493 13.329 28.168 1.00 17.63 29 SER B CA 1
ATOM 1337 C C . SER B 1 29 ? 30.362 14.029 28.926 1.00 16.43 29 SER B C 1
ATOM 1338 O O . SER B 1 29 ? 29.829 13.503 29.912 1.00 16.30 29 SER B O 1
ATOM 1341 N N . GLU B 1 30 ? 29.986 15.221 28.502 1.00 16.12 30 GLU B N 1
ATOM 1342 C CA . GLU B 1 30 ? 28.937 16.008 29.167 1.00 15.83 30 GLU B CA 1
ATOM 1343 C C . GLU B 1 30 ? 27.613 15.253 29.062 1.00 15.39 30 GLU B C 1
ATOM 1344 O O . GLU B 1 30 ? 26.838 15.210 30.023 1.00 14.67 30 GLU B O 1
ATOM 1350 N N A ARG B 1 31 ? 27.354 14.694 27.900 0.50 14.91 31 ARG B N 1
ATOM 1351 N N B ARG B 1 31 ? 27.374 14.676 27.905 0.50 15.15 31 ARG B N 1
ATOM 1352 C CA A ARG B 1 31 ? 26.110 13.908 27.693 0.50 15.58 31 ARG B CA 1
ATOM 1353 C CA B ARG B 1 31 ? 26.085 13.966 27.726 0.50 15.97 31 ARG B CA 1
ATOM 1354 C C A ARG B 1 31 ? 26.062 12.682 28.599 0.50 15.29 31 ARG B C 1
ATOM 1355 C C B ARG B 1 31 ? 26.050 12.673 28.562 0.50 15.45 31 ARG B C 1
ATOM 1356 O O A ARG B 1 31 ? 25.041 12.402 29.217 0.50 15.22 31 ARG B O 1
ATOM 1357 O O B ARG B 1 31 ? 25.015 12.392 29.181 0.50 15.12 31 ARG B O 1
ATOM 1372 N N . THR B 1 32 ? 27.166 11.965 28.681 1.00 14.98 32 THR B N 1
ATOM 1373 C CA . THR B 1 32 ? 27.245 10.761 29.499 1.00 15.35 32 THR B CA 1
ATOM 1374 C C . THR B 1 32 ? 27.125 11.133 30.974 1.00 14.32 32 THR B C 1
ATOM 1375 O O . THR B 1 32 ? 26.400 10.420 31.704 1.00 15.09 32 THR B O 1
ATOM 1379 N N . SER B 1 33 ? 27.728 12.237 31.429 1.00 14.33 33 SER B N 1
ATOM 1380 C CA . SER B 1 33 ? 27.566 12.640 32.826 1.00 14.42 33 SER B CA 1
ATOM 1381 C C . SER B 1 33 ? 26.110 12.968 33.088 1.00 13.75 33 SER B C 1
ATOM 1382 O O . SER B 1 33 ? 25.599 12.662 34.144 1.00 13.77 33 SER B O 1
ATOM 1385 N N . LYS B 1 34 ? 25.451 13.721 32.191 1.00 13.33 34 LYS B N 1
ATOM 1386 C CA . LYS B 1 34 ? 24.050 14.084 32.443 1.00 13.19 34 LYS B CA 1
ATOM 1387 C C . LYS B 1 34 ? 23.167 12.837 32.535 1.00 13.09 34 LYS B C 1
ATOM 1388 O O . LYS B 1 34 ? 22.312 12.738 33.371 1.00 13.39 34 LYS B O 1
ATOM 1394 N N . ALA B 1 35 ? 23.391 11.851 31.677 1.00 13.83 35 ALA B N 1
ATOM 1395 C CA . ALA B 1 35 ? 22.647 10.556 31.775 1.00 14.58 35 ALA B CA 1
ATOM 1396 C C . ALA B 1 35 ? 22.928 9.896 33.100 1.00 14.24 35 ALA B C 1
ATOM 1397 O O . ALA B 1 35 ? 21.989 9.355 33.692 1.00 15.45 35 ALA B O 1
ATOM 1399 N N . ALA B 1 36 ? 24.176 9.880 33.541 1.00 15.38 36 ALA B N 1
ATOM 1400 C CA . ALA B 1 36 ? 24.518 9.203 34.809 1.00 15.73 36 ALA B CA 1
ATOM 1401 C C . ALA B 1 36 ? 23.782 9.911 35.958 1.00 14.56 36 ALA B C 1
ATOM 1402 O O . ALA B 1 36 ? 23.199 9.269 36.868 1.00 15.59 36 ALA B O 1
ATOM 1404 N N . VAL B 1 37 ? 23.739 11.242 35.921 1.00 14.15 37 VAL B N 1
ATOM 1405 C CA . VAL B 1 37 ? 23.056 12.016 36.963 1.00 13.46 37 VAL B CA 1
ATOM 1406 C C . VAL B 1 37 ? 21.539 11.764 36.931 1.00 13.02 37 VAL B C 1
ATOM 1407 O O . VAL B 1 37 ? 20.983 11.554 37.966 1.00 13.31 37 VAL B O 1
ATOM 1411 N N . VAL B 1 38 ? 20.974 11.833 35.738 1.00 12.85 38 VAL B N 1
ATOM 1412 C CA . VAL B 1 38 ? 19.530 11.559 35.629 1.00 13.51 38 VAL B CA 1
ATOM 1413 C C . VAL B 1 38 ? 19.207 10.137 36.086 1.00 13.67 38 VAL B C 1
ATOM 1414 O O . VAL B 1 38 ? 18.209 9.945 36.829 1.00 14.37 38 VAL B O 1
ATOM 1418 N N . ASP B 1 39 ? 19.992 9.144 35.774 1.00 14.19 39 ASP B N 1
ATOM 1419 C CA . ASP B 1 39 ? 19.667 7.751 36.124 1.00 15.70 39 ASP B CA 1
ATOM 1420 C C . ASP B 1 39 ? 19.792 7.639 37.611 1.00 15.49 39 ASP B C 1
ATOM 1421 O O . ASP B 1 39 ? 18.947 6.937 38.244 1.00 17.52 39 ASP B O 1
ATOM 1426 N N . LYS B 1 40 ? 20.725 8.298 38.244 1.00 16.16 40 LYS B N 1
ATOM 1427 C CA . LYS B 1 40 ? 20.805 8.252 39.693 1.00 16.52 40 LYS B CA 1
ATOM 1428 C C . LYS B 1 40 ? 19.635 8.959 40.325 1.00 16.04 40 LYS B C 1
ATOM 1429 O O . LYS B 1 40 ? 19.007 8.420 41.269 1.00 17.75 40 LYS B O 1
ATOM 1435 N N . CYS B 1 41 ? 19.242 10.105 39.819 1.00 14.54 41 CYS B N 1
ATOM 1436 C CA . CYS B 1 41 ? 18.050 10.814 40.286 1.00 14.13 41 CYS B CA 1
ATOM 1437 C C . CYS B 1 41 ? 16.789 9.950 40.204 1.00 14.94 41 CYS B C 1
ATOM 143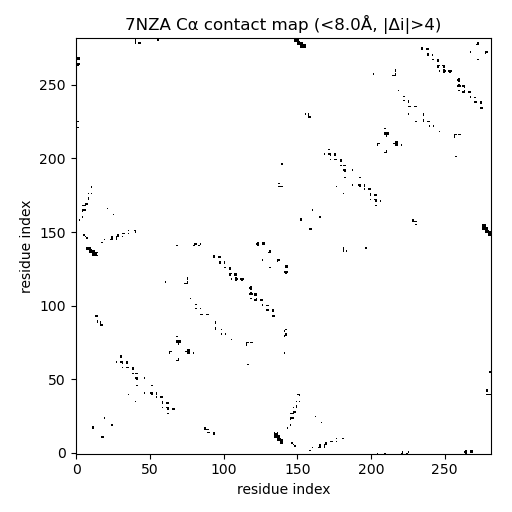8 O O . CYS B 1 41 ? 15.978 9.949 41.142 1.00 15.85 41 CYS B O 1
ATOM 1441 N N . LEU B 1 42 ? 16.636 9.212 39.107 1.00 15.05 42 LEU B N 1
ATOM 1442 C CA . LEU B 1 42 ? 15.452 8.334 38.989 1.00 16.34 42 LEU B CA 1
ATOM 1443 C C . LEU B 1 42 ? 15.420 7.212 40.025 1.00 17.83 42 LEU B C 1
ATOM 1444 O O . LEU B 1 42 ? 14.220 6.781 40.285 1.00 19.61 42 LEU B O 1
ATOM 1449 N N . GLN B 1 43 ? 16.525 6.836 40.593 1.00 19.15 43 GLN B N 1
ATOM 1450 C CA . GLN B 1 43 ? 16.525 5.728 41.565 1.00 21.91 43 GLN B CA 1
ATOM 1451 C C . GLN B 1 43 ? 15.768 6.209 42.748 1.00 22.28 43 GLN B C 1
ATOM 1452 O O . GLN B 1 43 ? 15.190 5.256 43.392 1.00 27.60 43 GLN B O 1
ATOM 1458 N N . SER B 1 44 ? 15.664 7.521 43.051 1.00 19.88 44 SER B N 1
ATOM 1459 C CA . SER B 1 44 ? 14.848 8.033 44.156 1.00 22.24 44 SER B CA 1
ATOM 1460 C C . SER B 1 44 ? 13.576 8.773 43.721 1.00 20.03 44 SER B C 1
ATOM 1461 O O . SER B 1 44 ? 12.739 9.022 44.607 1.00 21.04 44 SER B O 1
ATOM 1464 N N . LEU B 1 45 ? 13.461 9.257 42.484 1.00 17.03 45 LEU B N 1
ATOM 1465 C CA . LEU B 1 45 ? 12.385 10.096 41.964 1.00 16.01 45 LEU B CA 1
ATOM 1466 C C . LEU B 1 45 ? 11.733 9.341 40.803 1.00 15.72 45 LEU B C 1
ATOM 1467 O O . LEU B 1 45 ? 11.896 9.651 39.616 1.00 14.73 45 LEU B O 1
ATOM 1472 N N . PRO B 1 46 ? 10.921 8.325 41.122 1.00 15.98 46 PRO B N 1
ATOM 1473 C CA . PRO B 1 46 ? 10.367 7.489 40.088 1.00 16.16 46 PRO B CA 1
ATOM 1474 C C . PRO B 1 46 ? 9.349 8.214 39.227 1.00 15.49 46 PRO B C 1
ATOM 1475 O O . PRO B 1 46 ? 8.622 9.110 39.688 1.00 15.62 46 PRO B O 1
ATOM 1479 N N . LEU B 1 47 ? 9.288 7.879 37.955 1.00 15.21 47 LEU B N 1
ATOM 1480 C CA . LEU B 1 47 ? 8.250 8.438 37.087 1.00 15.95 47 LEU B CA 1
ATOM 1481 C C . LEU B 1 47 ? 6.861 8.080 37.588 1.00 15.46 47 LEU B C 1
ATOM 1482 O O . LEU B 1 47 ? 6.625 6.948 37.944 1.00 16.22 47 LEU B O 1
ATOM 1487 N N . PRO B 1 48 ? 5.930 9.057 37.544 1.00 16.48 48 PRO B N 1
ATOM 1488 C CA . PRO B 1 48 ? 4.551 8.723 37.900 1.00 16.87 48 PRO B CA 1
ATOM 1489 C C . PRO B 1 48 ? 3.938 7.721 36.914 1.00 18.01 48 PRO B C 1
ATOM 1490 O O . PRO B 1 48 ? 4.269 7.683 35.792 1.00 19.03 48 PRO B O 1
ATOM 1494 N N . ASP B 1 49 ? 3.050 6.918 37.425 1.00 18.22 49 ASP B N 1
ATOM 1495 C CA . ASP B 1 49 ? 2.285 5.926 36.657 1.00 20.81 49 ASP B CA 1
ATOM 1496 C C . ASP B 1 49 ? 1.299 6.713 35.805 1.00 21.45 49 ASP B C 1
ATOM 1497 O O . ASP B 1 49 ? 0.384 7.287 36.356 1.00 18.93 49 ASP B O 1
ATOM 1502 N N . PRO B 1 50 ? 1.365 6.677 34.467 1.00 26.07 50 PRO B N 1
ATOM 1503 C CA . PRO B 1 50 ? 0.355 7.385 33.694 1.00 28.63 50 PRO B CA 1
ATOM 1504 C C . PRO B 1 50 ? -1.088 6.855 33.832 1.00 26.89 50 PRO B C 1
ATOM 1505 O O . PRO B 1 50 ? -1.946 7.611 33.526 1.00 32.96 50 PRO B O 1
ATOM 1509 N N . GLU B 1 51 ? -1.288 5.634 34.350 1.00 28.88 51 GLU B N 1
ATOM 1510 C CA . GLU B 1 51 ? -2.686 5.182 34.603 1.00 29.09 51 GLU B CA 1
ATOM 1511 C C . GLU B 1 51 ? -3.334 6.013 35.701 1.00 25.53 51 GLU B C 1
ATOM 1512 O O . GLU B 1 51 ? -4.546 6.017 35.828 1.00 25.36 51 GLU B O 1
ATOM 1518 N N . LYS B 1 52 ? -2.541 6.650 36.560 1.00 22.38 52 LYS B N 1
ATOM 1519 C CA . LYS B 1 52 ? -3.078 7.231 37.806 1.00 23.06 52 LYS B CA 1
ATOM 1520 C C . LYS B 1 52 ? -2.685 8.708 37.955 1.00 22.95 52 LYS B C 1
ATOM 1521 O O . LYS B 1 52 ? -3.276 9.412 38.814 1.00 25.36 52 LYS B O 1
ATOM 1527 N N . ALA B 1 53 ? -1.634 9.149 37.261 1.00 21.62 53 ALA B N 1
ATOM 1528 C CA . ALA B 1 53 ? -0.982 10.448 37.563 1.00 19.03 53 ALA B CA 1
ATOM 1529 C C . ALA B 1 53 ? -1.800 11.637 37.064 1.00 18.90 53 ALA B C 1
ATOM 1530 O O . ALA B 1 53 ? -2.178 11.678 35.896 1.00 20.40 53 ALA B O 1
ATOM 1532 N N . THR B 1 54 ? -1.878 12.643 37.894 1.00 17.48 54 THR B N 1
ATOM 1533 C CA . THR B 1 54 ? -2.379 13.967 37.493 1.00 16.07 54 THR B CA 1
ATOM 1534 C C . THR B 1 54 ? -1.328 14.651 36.642 1.00 15.68 54 THR B C 1
ATOM 1535 O O . THR B 1 54 ? -0.096 14.393 36.793 1.00 16.35 54 THR B O 1
ATOM 1539 N N . GLN B 1 55 ? -1.726 15.687 35.901 1.00 16.48 55 GLN B N 1
ATOM 1540 C CA A GLN B 1 55 ? -0.726 16.540 35.168 0.50 16.39 55 GLN B CA 1
ATOM 1541 C CA B GLN B 1 55 ? -0.791 16.557 35.200 0.50 17.12 55 GLN B CA 1
ATOM 1542 C C . GLN B 1 55 ? 0.100 17.293 36.217 1.00 16.53 55 GLN B C 1
ATOM 1543 O O . GLN B 1 55 ? 1.299 17.477 35.991 1.00 17.10 55 GLN B O 1
ATOM 1554 N N . GLN B 1 56 ? -0.483 17.700 37.300 1.00 15.37 56 GLN B N 1
ATOM 1555 C CA . GLN B 1 56 ? 0.307 18.371 38.324 1.00 15.67 56 GLN B CA 1
ATOM 1556 C C . GLN B 1 56 ? 1.385 17.439 38.827 1.00 14.74 56 GLN B C 1
ATOM 1557 O O . GLN B 1 56 ? 2.538 17.902 39.070 1.00 15.50 56 GLN B O 1
ATOM 1563 N N . GLU B 1 57 ? 1.101 16.183 39.108 1.00 14.89 57 GLU B N 1
ATOM 1564 C CA . GLU B 1 57 ? 2.105 15.211 39.579 1.00 14.42 57 GLU B CA 1
ATOM 1565 C C . GLU B 1 57 ? 3.158 15.050 38.510 1.00 14.40 57 GLU B C 1
ATOM 1566 O O . GLU B 1 57 ? 4.361 14.983 38.854 1.00 15.08 57 GLU B O 1
ATOM 1572 N N . ILE B 1 58 ? 2.814 14.932 37.256 1.00 14.35 58 ILE B N 1
ATOM 1573 C CA . ILE B 1 58 ? 3.796 14.747 36.171 1.00 15.83 58 ILE B CA 1
ATOM 1574 C C . ILE B 1 58 ? 4.680 15.971 36.121 1.00 15.55 58 ILE B C 1
ATOM 1575 O O . ILE B 1 58 ? 5.945 15.846 35.958 1.00 15.73 58 ILE B O 1
ATOM 1580 N N . ASP B 1 59 ? 4.112 17.157 36.175 1.00 15.42 59 ASP B N 1
ATOM 1581 C CA . ASP B 1 59 ? 4.893 18.407 36.089 1.00 16.04 59 ASP B CA 1
ATOM 1582 C C . ASP B 1 59 ? 5.796 18.536 37.303 1.00 15.85 59 ASP B C 1
ATOM 1583 O O . ASP B 1 59 ? 6.985 18.956 37.147 1.00 17.00 59 ASP B O 1
ATOM 1588 N N . LYS B 1 60 ? 5.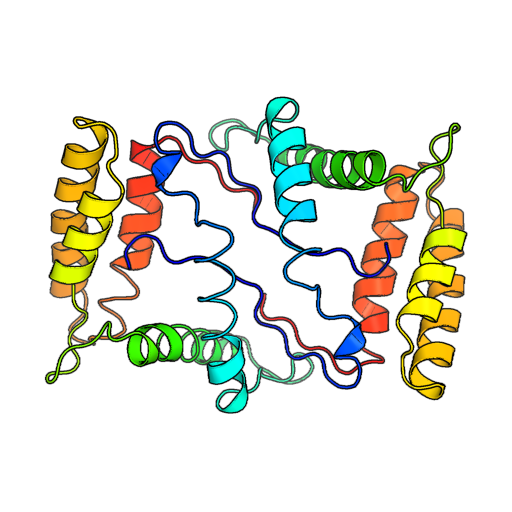340 18.278 38.483 1.00 14.73 60 LYS B N 1
ATOM 1589 C CA . LYS B 1 60 ? 6.168 18.410 39.651 1.00 15.81 60 LYS B CA 1
ATOM 1590 C C . LYS B 1 60 ? 7.284 17.370 39.603 1.00 14.63 60 LYS B C 1
ATOM 1591 O O . LYS B 1 60 ? 8.434 17.700 40.028 1.00 15.45 60 LYS B O 1
ATOM 1597 N N . HIS B 1 61 ? 7.050 16.170 39.143 1.00 14.06 61 HIS B N 1
ATOM 1598 C CA . HIS B 1 61 ? 8.109 15.168 38.976 1.00 14.01 61 HIS B CA 1
ATOM 1599 C C . HIS B 1 61 ? 9.137 15.672 37.976 1.00 14.72 61 HIS B C 1
ATOM 1600 O O . HIS B 1 61 ? 10.358 15.545 38.258 1.00 14.90 61 HIS B O 1
ATOM 1607 N N . ARG B 1 62 ? 8.732 16.160 36.826 1.00 16.21 62 ARG B N 1
ATOM 1608 C CA . ARG B 1 62 ? 9.744 16.693 35.882 1.00 17.48 62 ARG B CA 1
ATOM 1609 C C . ARG B 1 62 ? 10.600 17.780 36.528 1.00 17.48 62 ARG B C 1
ATOM 1610 O O . ARG B 1 62 ? 11.848 17.778 36.357 1.00 18.76 62 ARG B O 1
ATOM 1618 N N . GLU B 1 63 ? 9.995 18.686 37.264 1.00 16.84 63 GLU B N 1
ATOM 1619 C CA A GLU B 1 63 ? 10.731 19.737 38.003 0.50 16.46 63 G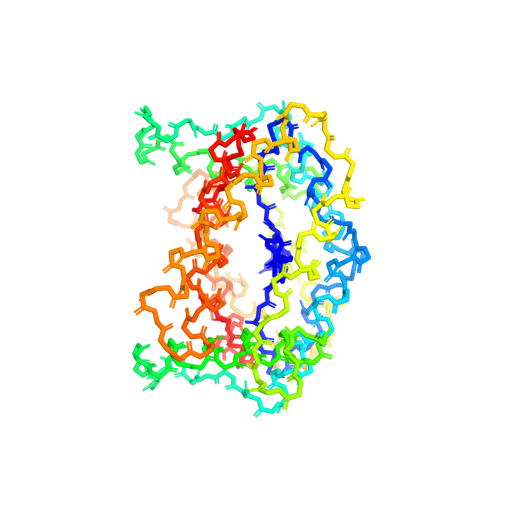LU B CA 1
ATOM 1620 C CA B GLU B 1 63 ? 10.735 19.733 37.975 0.50 17.64 63 GLU B CA 1
ATOM 1621 C C . GLU B 1 63 ? 11.696 19.077 38.965 1.00 16.74 63 GLU B C 1
ATOM 1622 O O . GLU B 1 63 ? 12.871 19.568 39.078 1.00 17.47 63 GLU B O 1
ATOM 1633 N N . SER B 1 64 ? 11.309 18.041 39.692 1.00 15.81 64 SER B N 1
ATOM 1634 C CA . SER B 1 64 ? 12.214 17.400 40.650 1.00 15.67 64 SER B CA 1
ATOM 1635 C C . SER B 1 64 ? 13.407 16.789 39.975 1.00 15.62 64 SER B C 1
ATOM 1636 O O . SER B 1 64 ? 14.521 16.833 40.582 1.00 15.71 64 SER B O 1
ATOM 1639 N N . VAL B 1 65 ? 13.268 16.218 38.807 1.00 14.83 65 VAL B N 1
ATOM 1640 C CA . VAL B 1 65 ? 14.426 15.609 38.103 1.00 15.22 65 VAL B CA 1
ATOM 1641 C C . VAL B 1 65 ? 15.393 16.709 37.692 1.00 14.08 65 VAL B C 1
ATOM 1642 O O . VAL B 1 65 ? 16.593 16.567 37.876 1.00 14.45 65 VAL B O 1
ATOM 1646 N N . THR B 1 66 ? 14.869 17.812 37.162 1.00 15.03 66 THR B N 1
ATOM 1647 C CA . THR B 1 66 ? 15.754 18.933 36.797 1.00 14.96 66 THR B CA 1
ATOM 1648 C C . THR B 1 66 ? 16.478 19.461 38.035 1.00 14.26 66 THR B C 1
ATOM 1649 O O . THR B 1 66 ? 17.681 19.711 37.998 1.00 14.26 66 THR B O 1
ATOM 1653 N N . THR B 1 67 ? 15.796 19.623 39.130 1.00 14.06 67 THR B N 1
ATOM 1654 C CA . THR B 1 67 ? 16.386 20.128 40.382 1.00 14.17 67 THR B CA 1
ATOM 1655 C C . THR B 1 67 ? 17.451 19.179 40.848 1.00 12.95 67 THR B C 1
ATOM 1656 O O . THR B 1 67 ? 18.561 19.574 41.228 1.00 14.11 67 THR B O 1
ATOM 1660 N N . CYS B 1 68 ? 17.122 17.878 40.904 1.00 13.39 68 CYS B N 1
ATOM 1661 C CA . CYS B 1 68 ? 18.030 16.834 41.313 1.00 12.79 68 CYS B CA 1
ATOM 1662 C C . CYS B 1 68 ? 19.311 16.893 40.497 1.00 12.75 68 CYS B C 1
ATOM 1663 O O . CYS B 1 68 ? 20.418 16.851 41.059 1.00 14.20 68 CYS B O 1
ATOM 1666 N N . ALA B 1 69 ? 19.210 17.013 39.204 1.00 13.43 69 ALA B N 1
ATOM 1667 C CA . ALA B 1 69 ? 20.393 16.994 38.327 1.00 13.80 69 ALA B CA 1
ATOM 1668 C C . ALA B 1 69 ? 21.183 18.260 38.534 1.00 13.51 69 ALA B C 1
ATOM 1669 O O . ALA B 1 69 ? 22.452 18.185 38.634 1.00 15.82 69 ALA B O 1
ATOM 1671 N N . LEU B 1 70 ? 20.610 19.402 38.676 1.00 12.88 70 LEU B N 1
ATOM 1672 C CA . LEU B 1 70 ? 21.307 20.653 38.951 1.00 13.17 70 LEU B CA 1
ATOM 1673 C C . LEU B 1 70 ? 21.983 20.558 40.318 1.00 13.95 70 LEU B C 1
ATOM 1674 O O . LEU B 1 70 ? 23.151 21.003 40.446 1.00 14.65 70 LEU B O 1
ATOM 1679 N N . LYS B 1 71 ? 21.333 20.071 41.326 1.00 14.09 71 LYS B N 1
ATOM 1680 C CA . LYS B 1 71 ? 21.941 19.928 42.654 1.00 15.83 71 LYS B CA 1
ATOM 1681 C C . LYS B 1 71 ? 23.129 18.987 42.581 1.00 16.34 71 LYS B C 1
ATOM 1682 O O . LYS B 1 71 ? 24.230 19.258 43.183 1.00 16.43 71 LYS B O 1
ATOM 1688 N N . ALA B 1 72 ? 23.045 17.883 41.871 1.00 16.77 72 ALA B N 1
ATOM 1689 C CA . ALA B 1 72 ? 24.117 16.889 41.767 1.00 16.21 72 ALA B CA 1
ATOM 1690 C C . ALA B 1 72 ? 25.324 17.536 41.157 1.00 16.91 72 ALA B C 1
ATOM 1691 O O . ALA B 1 72 ? 26.479 17.086 41.441 1.00 17.90 72 ALA B O 1
ATOM 1693 N N . GLU B 1 73 ? 25.152 18.495 40.319 1.00 15.36 73 GLU B N 1
ATOM 1694 C CA . GLU B 1 73 ? 26.261 19.116 39.595 1.00 15.19 73 GLU B CA 1
ATOM 1695 C C . GLU B 1 73 ? 26.673 20.419 40.269 1.00 13.88 73 GLU B C 1
ATOM 1696 O O . GLU B 1 73 ? 27.498 21.161 39.662 1.00 14.83 73 GLU B O 1
ATOM 1702 N N . GLY B 1 74 ? 26.209 20.684 41.440 1.00 13.39 74 GLY B N 1
ATOM 1703 C CA . GLY B 1 74 ? 26.760 21.820 42.199 1.00 13.58 74 GLY B CA 1
ATOM 1704 C C . GLY B 1 74 ? 26.196 23.173 41.896 1.00 13.96 74 GLY B C 1
ATOM 1705 O O . GLY B 1 74 ? 26.875 24.205 42.072 1.00 14.66 74 GLY B O 1
ATOM 1706 N N . TRP B 1 75 ? 24.994 23.253 41.325 1.00 12.84 75 TRP B N 1
ATOM 1707 C CA . TRP B 1 75 ? 24.448 24.520 40.832 1.00 13.51 75 TRP B CA 1
ATOM 1708 C C . TRP B 1 75 ? 23.704 25.311 41.866 1.00 13.35 75 TRP B C 1
ATOM 1709 O O . TRP B 1 75 ? 23.210 26.406 41.500 1.00 14.62 75 TRP B O 1
ATOM 1720 N N . PHE B 1 76 ? 23.644 24.946 43.139 1.00 14.27 76 PHE B N 1
ATOM 1721 C CA . PHE B 1 76 ? 22.949 25.746 44.185 1.00 14.98 76 PHE B CA 1
ATOM 1722 C C . PHE B 1 76 ? 23.885 26.000 45.350 1.00 15.67 76 PHE B C 1
ATOM 1723 O O . PHE B 1 76 ? 24.734 25.119 45.686 1.00 16.25 76 PHE B O 1
ATOM 1731 N N . ASP B 1 77 ? 23.808 27.159 45.955 1.00 16.39 77 ASP B N 1
ATOM 1732 C CA . ASP B 1 77 ? 24.513 27.409 47.213 1.00 17.67 77 ASP B CA 1
ATOM 1733 C C . ASP B 1 77 ? 23.782 26.744 48.383 1.00 17.26 77 ASP B C 1
ATOM 1734 O O . ASP B 1 77 ? 22.805 26.074 48.195 1.00 18.36 77 ASP B O 1
ATOM 1739 N N . ASP B 1 78 ? 24.419 26.862 49.550 1.00 19.42 78 ASP B N 1
ATOM 1740 C CA . ASP B 1 78 ? 23.902 26.150 50.743 1.00 20.65 78 ASP B CA 1
ATOM 1741 C C . ASP B 1 78 ? 22.478 26.615 51.092 1.00 20.80 78 ASP B C 1
ATOM 1742 O O . ASP B 1 78 ? 21.690 25.742 51.559 1.00 22.59 78 ASP B O 1
ATOM 1747 N N . GLU B 1 79 ? 22.132 27.870 50.796 1.00 19.34 79 GLU B N 1
ATOM 1748 C CA . GLU B 1 79 ? 20.763 28.393 51.071 1.00 21.41 79 GLU B CA 1
ATOM 1749 C C . GLU B 1 79 ? 19.783 27.891 50.017 1.00 22.07 79 GLU B C 1
ATOM 1750 O O . GLU B 1 79 ? 18.561 27.994 50.208 1.00 24.59 79 GLU B O 1
ATOM 1756 N N . GLY B 1 80 ? 20.176 27.379 48.886 1.00 19.74 80 GLY B N 1
ATOM 1757 C CA . GLY B 1 80 ? 19.286 26.827 47.875 1.00 19.25 80 GLY B CA 1
ATOM 1758 C C . GLY B 1 80 ? 19.193 27.757 46.689 1.00 17.89 80 GLY B C 1
ATOM 1759 O O . GLY B 1 80 ? 18.311 27.506 45.868 1.00 18.36 80 GLY B O 1
ATOM 1760 N N . VAL B 1 81 ? 20.009 28.802 46.633 1.00 17.27 81 VAL B N 1
ATOM 1761 C CA . VAL B 1 81 ? 19.930 29.798 45.525 1.00 18.11 81 VAL B CA 1
ATOM 1762 C C . VAL B 1 81 ? 20.762 29.302 44.343 1.00 16.35 81 VAL B C 1
ATOM 1763 O O . VAL B 1 81 ? 21.906 28.839 44.525 1.00 16.94 81 VAL B O 1
ATOM 1767 N N . TYR B 1 82 ? 20.227 29.398 43.145 1.00 15.20 82 TYR B N 1
ATOM 1768 C CA . TYR B 1 82 ? 20.953 28.998 41.940 1.00 15.09 82 TYR B CA 1
ATOM 1769 C C . TYR B 1 82 ? 22.163 29.875 41.765 1.00 14.29 82 TYR B C 1
ATOM 1770 O O . TYR B 1 82 ? 22.105 31.104 41.958 1.00 15.60 82 TYR B O 1
ATOM 1779 N N . LYS B 1 83 ? 23.263 29.282 41.345 1.00 14.25 83 LYS B N 1
ATOM 1780 C CA . LYS B 1 83 ? 24.548 29.973 41.117 1.00 14.08 83 LYS B CA 1
ATOM 1781 C C . LYS B 1 83 ? 24.594 30.664 39.739 1.00 13.48 83 LYS B C 1
ATOM 1782 O O . LYS B 1 83 ? 25.287 30.300 38.811 1.00 13.22 83 LYS B O 1
ATOM 1788 N N . PHE B 1 84 ? 23.876 31.800 39.705 1.00 14.14 84 PHE B N 1
ATOM 1789 C CA . PHE B 1 84 ? 23.794 32.599 38.482 1.00 14.54 84 PHE B CA 1
ATOM 1790 C C . PHE B 1 84 ? 25.171 33.029 37.989 1.00 13.55 84 PHE B C 1
ATOM 1791 O O . PHE B 1 84 ? 25.465 32.998 36.794 1.00 13.25 84 PHE B O 1
ATOM 1799 N N . ASP B 1 85 ? 26.061 33.407 38.922 1.00 14.63 85 ASP B N 1
ATOM 1800 C CA . ASP B 1 85 ? 27.396 33.887 38.479 1.00 15.57 85 ASP B CA 1
ATOM 1801 C C . ASP B 1 85 ? 28.212 32.749 37.906 1.00 13.97 85 ASP B C 1
ATOM 1802 O O . ASP B 1 85 ? 28.971 32.929 36.955 1.00 14.68 85 ASP B O 1
ATOM 1807 N N . ARG B 1 86 ? 28.035 31.528 38.380 1.00 14.61 86 ARG B N 1
ATOM 1808 C CA . ARG B 1 86 ? 28.675 30.338 37.783 1.00 13.96 86 ARG B CA 1
ATOM 1809 C C . ARG B 1 86 ? 28.173 30.166 36.351 1.00 13.24 86 ARG B C 1
ATOM 1810 O O . ARG B 1 86 ? 28.918 29.892 35.424 1.00 14.17 86 ARG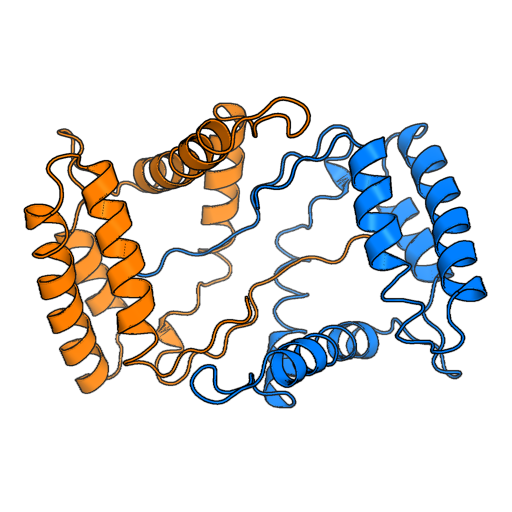 B O 1
ATOM 1818 N N . ALA B 1 87 ? 26.869 30.326 36.168 1.00 13.92 87 ALA B N 1
ATOM 1819 C CA . ALA B 1 87 ? 26.302 30.186 34.820 1.00 13.61 87 ALA B CA 1
ATOM 1820 C C . ALA B 1 87 ? 26.934 31.235 33.875 1.00 13.51 87 ALA B C 1
ATOM 1821 O O . ALA B 1 87 ? 27.199 30.974 32.705 1.00 13.58 87 ALA B O 1
ATOM 1823 N N . ARG B 1 88 ? 27.061 32.443 34.372 1.00 14.13 88 ARG B N 1
ATOM 1824 C CA . ARG B 1 88 ? 27.650 33.578 33.594 1.00 14.65 88 ARG B CA 1
ATOM 1825 C C . ARG B 1 88 ? 29.076 33.251 33.192 1.00 14.63 88 ARG B C 1
ATOM 1826 O O . ARG B 1 88 ? 29.443 33.392 32.029 1.00 15.42 88 ARG B O 1
ATOM 1834 N N . ASN B 1 89 ? 29.850 32.745 34.152 1.00 14.29 89 ASN B N 1
ATOM 1835 C CA . ASN B 1 89 ? 31.258 32.423 33.865 1.00 16.30 89 ASN B CA 1
ATOM 1836 C C . ASN B 1 89 ? 31.319 31.239 32.947 1.00 16.13 89 ASN B C 1
ATOM 1837 O O . ASN B 1 89 ? 32.213 31.175 32.084 1.00 16.40 89 ASN B O 1
ATOM 1842 N N . GLU B 1 90 ? 30.400 30.302 33.025 1.00 15.45 90 GLU B N 1
ATOM 1843 C CA . GLU B 1 90 ? 30.441 29.107 32.129 1.00 15.58 90 GLU B CA 1
ATOM 1844 C C . GLU B 1 90 ? 30.198 29.618 30.710 1.00 15.84 90 GLU B C 1
ATOM 1845 O O . GLU B 1 90 ? 30.810 29.145 29.759 1.00 16.22 90 GLU B O 1
ATOM 1851 N N . ILE B 1 91 ? 29.285 30.591 30.493 1.00 15.68 91 ILE B N 1
ATOM 1852 C CA . ILE B 1 91 ? 29.062 31.176 29.132 1.00 16.04 91 ILE B CA 1
ATOM 1853 C C . ILE B 1 91 ? 30.385 31.758 28.644 1.00 16.34 91 ILE B C 1
ATOM 1854 O O . ILE B 1 91 ? 30.730 31.509 27.512 1.00 16.98 91 ILE B O 1
ATOM 1859 N N . LYS B 1 92 ? 31.041 32.560 29.455 1.00 16.78 92 LYS B N 1
ATOM 1860 C CA . LYS B 1 92 ? 32.321 33.191 29.010 1.00 18.35 92 LYS B CA 1
ATOM 1861 C C . LYS B 1 92 ? 33.320 32.076 28.627 1.00 18.39 92 LYS B C 1
ATOM 1862 O O . LYS B 1 92 ? 34.072 32.183 27.627 1.00 20.82 92 LYS B O 1
ATOM 1868 N N . ASN B 1 93 ? 33.359 30.983 29.338 1.00 18.14 93 ASN B N 1
ATOM 1869 C CA . ASN B 1 93 ? 34.332 29.896 29.087 1.00 20.31 93 ASN B CA 1
ATOM 1870 C C . ASN B 1 93 ? 33.992 29.088 27.848 1.00 21.53 93 ASN B C 1
ATOM 1871 O O . ASN B 1 93 ? 34.843 28.292 27.397 1.00 23.39 93 ASN B O 1
ATOM 1876 N N . LYS B 1 94 ? 32.823 29.280 27.248 1.00 19.70 94 LYS B N 1
ATOM 1877 C CA . LYS B 1 94 ? 32.490 28.616 25.965 1.00 19.37 94 LYS B CA 1
ATOM 1878 C C . LYS B 1 94 ? 33.284 29.240 24.808 1.00 19.33 94 LYS B C 1
ATOM 1879 O O . LYS B 1 94 ? 33.318 28.634 23.728 1.00 21.45 94 LYS B O 1
ATOM 1885 N N . LYS B 1 95 ? 33.773 30.459 24.970 1.00 20.62 95 LYS B N 1
ATOM 1886 C CA . LYS B 1 95 ? 34.604 31.132 23.934 1.00 22.63 95 LYS B CA 1
ATOM 1887 C C . LYS B 1 95 ? 33.798 31.272 22.640 1.00 22.71 95 LYS B C 1
ATOM 1888 O O . LYS B 1 95 ? 34.221 30.960 21.519 1.00 23.86 95 LYS B O 1
ATOM 1891 N N . LEU B 1 96 ? 32.606 31.818 22.820 1.00 20.42 96 LEU B N 1
ATOM 1892 C CA . LEU B 1 96 ? 31.762 32.213 21.682 1.00 19.92 96 LEU B CA 1
ATOM 1893 C C . LEU B 1 96 ? 32.438 33.377 20.965 1.00 20.32 96 LEU B C 1
ATOM 1894 O O . LEU B 1 96 ? 33.218 34.131 21.559 1.00 20.90 96 LEU B O 1
ATOM 1899 N N . ASP B 1 97 ? 31.986 33.613 19.760 1.00 21.38 97 ASP B N 1
ATOM 1900 C CA A ASP B 1 97 ? 32.421 34.825 19.023 0.50 22.61 97 ASP B CA 1
ATOM 1901 C CA B ASP B 1 97 ? 32.339 34.832 18.995 0.50 21.88 97 ASP B CA 1
ATOM 1902 C C . ASP B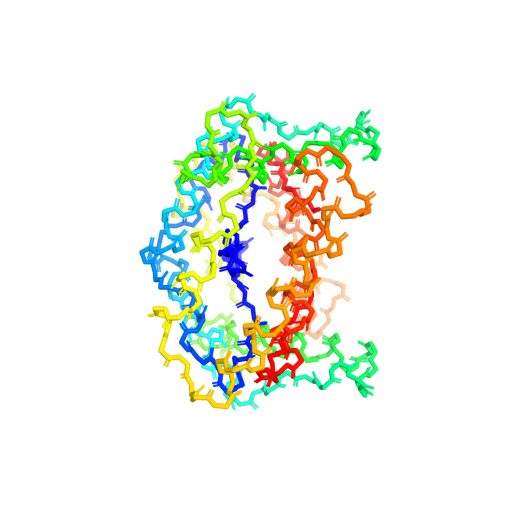 1 97 ? 32.090 36.054 19.878 1.00 21.58 97 ASP B C 1
ATOM 1903 O O . ASP B 1 97 ? 31.083 36.042 20.593 1.00 19.21 97 ASP B O 1
ATOM 1912 N N . SER B 1 98 ? 32.914 37.097 19.843 1.00 22.61 98 SER B N 1
ATOM 1913 C CA . SER B 1 98 ? 32.796 38.211 20.802 1.00 23.05 98 SER B CA 1
ATOM 1914 C C . SER B 1 98 ? 31.403 38.848 20.739 1.00 22.17 98 SER B C 1
ATOM 1915 O O . SER B 1 98 ? 30.917 39.191 21.813 1.00 23.57 98 SER B O 1
ATOM 1918 N N . GLU B 1 99 ? 30.818 39.049 19.565 1.00 23.27 99 GLU B N 1
ATOM 1919 C CA . GLU B 1 99 ? 29.525 39.748 19.429 1.00 24.66 99 GLU B CA 1
ATOM 1920 C C . GLU B 1 99 ? 28.450 38.852 20.021 1.00 20.79 99 GLU B C 1
ATOM 1921 O O . GLU B 1 99 ? 27.516 39.340 20.619 1.00 20.44 99 GLU B O 1
ATOM 1927 N N . VAL B 1 100 ? 28.517 37.576 19.739 1.00 20.32 100 VAL B N 1
ATOM 1928 C CA . VAL B 1 100 ? 27.577 36.583 20.300 1.00 17.81 100 VAL B CA 1
ATOM 1929 C C . VAL B 1 100 ? 27.707 36.589 21.822 1.00 15.94 100 VAL B C 1
ATOM 1930 O O . VAL B 1 100 ? 26.684 36.667 22.514 1.00 16.48 100 VAL B O 1
ATOM 1934 N N . GLU B 1 101 ? 28.924 36.515 22.344 1.00 16.47 101 GLU B N 1
ATOM 1935 C CA . GLU B 1 101 ? 29.106 36.518 23.799 1.00 17.19 101 GLU B CA 1
ATOM 1936 C C . GLU B 1 101 ? 28.484 37.761 24.410 1.00 16.55 101 GLU B C 1
ATOM 1937 O O . GLU B 1 101 ? 27.819 37.709 25.440 1.00 15.39 101 GLU B O 1
ATOM 1943 N N . GLU B 1 102 ? 28.771 38.926 23.847 1.00 16.73 102 GLU B N 1
ATOM 1944 C CA . GLU B 1 102 ? 28.226 40.198 24.374 1.00 17.81 102 GLU B CA 1
ATOM 1945 C C . GLU B 1 102 ? 26.701 40.132 24.488 1.00 15.12 102 GLU B C 1
ATOM 1946 O O . GLU B 1 102 ? 26.108 40.475 25.526 1.00 15.91 102 GLU B O 1
ATOM 1952 N N . ALA B 1 103 ? 26.067 39.679 23.408 1.00 15.43 103 ALA B N 1
ATOM 1953 C CA . ALA B 1 103 ? 24.616 39.610 23.352 1.00 15.20 103 ALA B CA 1
ATOM 1954 C C . ALA B 1 103 ? 24.103 38.579 24.362 1.00 13.72 103 ALA B C 1
ATOM 1955 O O . ALA B 1 103 ? 23.175 38.835 25.135 1.00 14.92 103 ALA B O 1
ATOM 1957 N N . VAL B 1 104 ? 24.733 37.394 24.421 1.00 14.29 104 VAL B N 1
ATOM 1958 C CA . VAL B 1 104 ? 24.314 36.328 25.364 1.00 13.60 104 VAL B CA 1
ATOM 1959 C C . VAL B 1 104 ? 24.455 36.815 26.805 1.00 13.68 104 VAL B C 1
ATOM 1960 O O . VAL B 1 104 ? 23.581 36.551 27.629 1.00 14.32 104 VAL B O 1
ATOM 1964 N N . LEU B 1 105 ? 25.518 37.569 27.133 1.00 14.37 105 LEU B N 1
ATOM 1965 C CA . LEU B 1 105 ? 25.694 38.033 28.529 1.00 14.79 105 LEU B CA 1
ATOM 1966 C C . LEU B 1 105 ? 24.686 39.113 28.904 1.00 14.80 105 LEU B C 1
ATOM 1967 O O . LEU B 1 105 ? 24.228 39.162 30.016 1.00 14.35 105 LEU B O 1
ATOM 1972 N N . LEU B 1 106 ? 24.307 39.984 27.951 1.00 14.85 106 LEU B N 1
ATOM 1973 C CA . LEU B 1 106 ? 23.225 40.956 28.217 1.00 15.22 106 LEU B CA 1
ATOM 1974 C C . LEU B 1 106 ? 21.966 40.208 28.556 1.00 14.76 106 LEU B C 1
ATOM 1975 O O . LEU B 1 106 ? 21.204 40.549 29.466 1.00 15.36 106 LEU B O 1
ATOM 1980 N N . LYS B 1 107 ? 21.700 39.114 27.819 1.00 14.64 107 LYS B N 1
ATOM 1981 C CA . LYS B 1 107 ? 20.486 38.300 28.056 1.00 15.30 107 LYS B CA 1
ATOM 1982 C C . LYS B 1 107 ? 20.632 37.555 29.366 1.00 14.03 107 LYS B C 1
ATOM 1983 O O . LYS B 1 107 ? 19.643 37.406 30.083 1.00 15.88 107 LYS B O 1
ATOM 1989 N N . HIS B 1 108 ? 21.811 37.011 29.672 1.00 14.98 108 HIS B N 1
ATOM 1990 C CA . HIS B 1 108 ? 21.986 36.358 30.989 1.00 14.71 108 HIS B CA 1
ATOM 1991 C C . HIS B 1 108 ? 21.564 37.278 32.133 1.00 14.02 108 HIS B C 1
ATOM 1992 O O . HIS B 1 108 ? 20.819 36.946 33.035 1.00 14.21 108 HIS B O 1
ATOM 1999 N N . ASP B 1 109 ? 22.087 38.503 32.087 1.00 14.44 109 ASP B N 1
ATOM 2000 C CA . ASP B 1 109 ? 21.798 39.473 33.183 1.00 15.42 109 ASP B CA 1
ATOM 2001 C C . ASP B 1 109 ? 20.298 39.812 33.190 1.00 15.32 109 ASP B C 1
ATOM 2002 O O . ASP B 1 109 ? 19.689 39.867 34.262 1.00 16.44 109 ASP B O 1
ATOM 2007 N N . ALA B 1 110 ? 19.721 39.984 31.996 1.00 15.52 110 ALA B N 1
ATOM 2008 C CA . ALA B 1 110 ? 18.296 40.367 31.945 1.00 16.02 110 ALA B CA 1
ATOM 2009 C C . ALA B 1 110 ? 17.418 39.192 32.341 1.00 15.41 110 ALA B C 1
ATOM 2010 O O . ALA B 1 110 ? 16.412 39.333 33.061 1.00 15.86 110 ALA B O 1
ATOM 2012 N N . CYS B 1 111 ? 17.826 37.963 32.021 1.00 15.26 111 CYS B N 1
ATOM 2013 C CA . CYS B 1 111 ? 17.056 36.731 32.375 1.00 15.30 111 CYS B CA 1
ATOM 2014 C C . CYS B 1 111 ? 17.149 36.537 33.884 1.00 14.23 111 CYS B C 1
ATOM 2015 O O . CYS B 1 111 ? 16.143 36.165 34.535 1.00 16.24 111 CYS B O 1
ATOM 2018 N N . GLN B 1 112 ? 18.321 36.722 34.487 1.00 14.95 112 GLN B N 1
ATOM 2019 C CA . GLN B 1 112 ? 18.458 36.616 35.919 1.00 15.07 112 GLN B CA 1
ATOM 2020 C C . GLN B 1 112 ? 17.577 37.620 36.645 1.00 15.27 112 GLN B C 1
ATOM 2021 O O . GLN B 1 112 ? 16.887 37.279 37.602 1.00 16.10 112 GLN B O 1
ATOM 2027 N N . LYS B 1 113 ? 17.593 38.864 36.199 1.00 15.39 113 LYS B N 1
ATOM 2028 C CA . LYS B 1 113 ? 16.792 39.942 36.836 1.00 16.12 113 LYS B CA 1
ATOM 2029 C C . LYS B 1 113 ? 15.319 39.630 36.716 1.00 17.10 113 LYS B C 1
ATOM 2030 O O . LYS B 1 113 ? 14.585 39.759 37.699 1.00 18.22 113 LYS B O 1
ATOM 2036 N N . GLU B 1 114 ? 14.874 39.187 35.545 1.00 16.79 114 GLU B N 1
ATOM 2037 C CA A GLU B 1 114 ? 13.466 38.782 35.401 0.50 17.76 114 GLU B CA 1
ATOM 2038 C CA B GLU B 1 114 ? 13.464 38.777 35.393 0.50 17.44 114 GLU B CA 1
ATOM 2039 C C . GLU B 1 114 ? 13.152 37.653 36.378 1.00 17.23 114 GLU B C 1
ATOM 2040 O O . GLU B 1 114 ? 12.114 37.663 37.045 1.00 18.92 114 GLU B O 1
ATOM 2051 N N . ALA B 1 115 ? 13.981 36.627 36.446 1.00 16.70 115 ALA B N 1
ATOM 2052 C CA . ALA B 1 115 ? 13.722 35.445 37.272 1.00 17.31 115 ALA B CA 1
ATOM 2053 C C . ALA B 1 115 ? 13.577 35.867 38.725 1.00 18.32 115 ALA B C 1
ATOM 2054 O O . ALA B 1 115 ? 12.675 35.357 39.440 1.00 19.84 115 ALA B O 1
ATOM 2056 N N . THR B 1 116 ? 14.446 36.713 39.224 1.00 19.31 116 THR B N 1
ATOM 2057 C CA . THR B 1 116 ? 14.450 37.070 40.665 1.00 21.22 116 THR B CA 1
ATOM 2058 C C . THR B 1 116 ? 13.330 38.040 40.983 1.00 23.56 116 THR B C 1
ATOM 2059 O O . THR B 1 116 ? 12.874 38.059 42.142 1.00 23.51 116 THR B O 1
ATOM 2063 N N . GLU B 1 117 ? 12.915 38.840 40.030 1.00 20.89 117 GLU B N 1
ATOM 2064 C CA . GLU B 1 117 ? 11.827 39.793 40.308 1.00 21.92 117 GLU B CA 1
ATOM 2065 C C . GLU B 1 117 ? 10.525 39.027 40.273 1.00 23.71 117 GLU B C 1
ATOM 2066 O O . GLU B 1 117 ? 9.560 39.441 41.015 1.00 26.01 117 GLU B O 1
ATOM 2072 N N . LYS B 1 118 ? 10.336 38.088 39.365 1.00 22.32 118 LYS B N 1
ATOM 2073 C CA . LYS B 1 118 ? 9.036 37.415 39.139 1.00 23.55 118 LYS B CA 1
ATOM 2074 C C . LYS B 1 118 ? 8.800 36.399 40.243 1.00 23.79 118 LYS B C 1
ATOM 2075 O O . LYS B 1 118 ? 7.654 36.079 40.567 1.00 24.67 118 LYS B O 1
ATOM 2078 N N . HIS B 1 119 ? 9.851 35.736 40.721 1.00 21.37 119 HIS B N 1
ATOM 2079 C CA . HIS B 1 119 ? 9.707 34.565 41.601 1.00 21.14 119 HIS B CA 1
ATOM 2080 C C . HIS B 1 119 ? 10.510 34.728 42.868 1.00 21.17 119 HIS B C 1
ATOM 2081 O O . HIS B 1 119 ? 11.734 35.001 42.769 1.00 21.75 119 HIS B O 1
ATOM 2088 N N . ASP B 1 120 ? 9.922 34.387 44.020 1.00 22.41 120 ASP B N 1
ATOM 2089 C CA . ASP B 1 120 ? 10.665 34.301 45.297 1.00 23.83 120 ASP B CA 1
ATOM 2090 C C . ASP B 1 120 ? 11.197 32.874 45.527 1.00 21.52 120 ASP B C 1
ATOM 2091 O O . ASP B 1 120 ? 12.127 32.719 46.282 1.00 22.52 120 ASP B O 1
ATOM 2096 N N . ASP B 1 121 ? 10.571 31.880 44.903 1.00 20.74 121 ASP B N 1
ATOM 2097 C CA . ASP B 1 121 ? 10.933 30.474 45.047 1.00 20.60 121 ASP B CA 1
ATOM 2098 C C . ASP B 1 121 ? 12.223 30.255 44.239 1.00 19.83 121 ASP B C 1
ATOM 2099 O O . ASP B 1 121 ? 12.199 30.510 42.992 1.00 18.98 121 ASP B O 1
ATOM 2104 N N . TYR B 1 122 ? 13.248 29.664 44.842 1.00 18.04 122 TYR B N 1
ATOM 2105 C CA . TYR B 1 122 ? 14.564 29.551 44.148 1.00 17.84 122 TYR B CA 1
ATOM 2106 C C . TYR B 1 122 ? 14.467 28.635 42.952 1.00 16.58 122 TYR B C 1
ATOM 2107 O O . TYR B 1 122 ? 15.240 28.774 42.013 1.00 16.87 122 TYR B O 1
ATOM 2116 N N . ILE B 1 123 ? 13.637 27.606 43.016 1.00 18.15 123 ILE B N 1
ATOM 2117 C CA . ILE B 1 123 ? 13.447 26.642 41.909 1.00 17.31 123 ILE B CA 1
ATOM 2118 C C . ILE B 1 123 ? 12.687 27.332 40.763 1.00 17.86 123 ILE B C 1
ATOM 2119 O O . ILE B 1 123 ? 13.032 27.180 39.637 1.00 18.22 123 ILE B O 1
ATOM 2124 N N . ASN B 1 124 ? 11.638 28.064 41.075 1.00 18.74 124 ASN B N 1
ATOM 2125 C CA . ASN B 1 124 ? 10.929 28.839 40.030 1.00 19.41 124 ASN B CA 1
ATOM 2126 C C . ASN B 1 124 ? 11.906 29.799 39.327 1.00 17.06 124 ASN B C 1
ATOM 2127 O O . ASN B 1 124 ? 11.821 29.956 38.110 1.00 18.08 124 ASN B O 1
ATOM 2132 N N . GLN B 1 125 ? 12.793 30.417 40.106 1.00 17.08 125 GLN B N 1
ATOM 2133 C CA . GLN B 1 125 ? 13.807 31.342 39.530 1.00 16.33 125 GLN B CA 1
ATOM 2134 C C . GLN B 1 125 ? 14.669 30.615 38.489 1.00 16.00 125 GLN B C 1
ATOM 2135 O O . GLN B 1 125 ? 14.820 31.113 37.359 1.00 15.95 125 GLN B O 1
ATOM 2141 N N . VAL B 1 126 ? 15.174 29.434 38.811 1.00 16.25 126 VAL B N 1
ATOM 2142 C CA . VAL B 1 126 ? 16.068 28.763 37.835 1.00 16.79 126 VAL B CA 1
ATOM 2143 C C . VAL B 1 126 ? 15.245 28.298 36.651 1.00 16.35 126 VAL B C 1
ATOM 2144 O O . VAL B 1 126 ? 15.714 28.375 35.513 1.00 16.29 126 VAL B O 1
ATOM 2148 N N . GLN B 1 127 ? 14.007 27.896 36.856 1.00 17.08 127 GLN B N 1
ATOM 2149 C CA . GLN B 1 127 ? 13.152 27.447 35.738 1.00 17.92 127 GLN B CA 1
ATOM 2150 C C . GLN B 1 127 ? 12.927 28.603 34.752 1.00 17.23 127 GLN B C 1
ATOM 2151 O O . GLN B 1 127 ? 13.077 28.415 33.528 1.00 17.27 127 GLN B O 1
ATOM 2157 N N . LEU B 1 128 ? 12.607 29.763 35.269 1.00 16.49 128 LEU B N 1
ATOM 2158 C CA . LEU B 1 128 ? 12.397 30.912 34.368 1.00 16.68 128 LEU B CA 1
ATOM 2159 C C . LEU B 1 128 ? 13.703 31.286 33.678 1.00 15.48 128 LEU B C 1
ATOM 2160 O O . LEU B 1 128 ? 13.721 31.482 32.465 1.00 15.62 128 LEU B O 1
ATOM 2165 N N . TYR B 1 129 ? 14.811 31.351 34.463 1.00 15.58 129 TYR B N 1
ATOM 2166 C CA . TYR B 1 129 ? 16.105 31.720 33.865 1.00 15.40 129 TYR B CA 1
ATOM 2167 C C . TYR B 1 129 ? 16.449 30.761 32.735 1.00 14.20 129 TYR B C 1
ATOM 2168 O O . TYR B 1 129 ? 16.866 31.199 31.647 1.00 14.19 129 TYR B O 1
ATOM 2177 N N . GLN B 1 130 ? 16.304 29.435 32.932 1.00 14.77 130 GLN B N 1
ATOM 2178 C CA . GLN B 1 130 ? 16.756 28.479 31.893 1.00 14.66 130 GLN B CA 1
ATOM 2179 C C . GLN B 1 130 ? 15.849 28.616 30.653 1.00 14.72 130 GLN B C 1
ATOM 2180 O O . GLN B 1 130 ? 16.326 28.572 29.557 1.00 14.72 130 GLN B O 1
ATOM 2186 N N . ALA B 1 131 ? 14.534 28.806 30.841 1.00 15.29 131 ALA B N 1
ATOM 2187 C CA . ALA B 1 131 ? 13.635 28.972 29.672 1.00 15.91 131 ALA B CA 1
ATOM 2188 C C . ALA B 1 131 ? 13.978 30.262 28.923 1.00 15.18 131 ALA B C 1
ATOM 2189 O O . ALA B 1 131 ? 14.020 30.306 27.699 1.00 16.38 131 ALA B O 1
ATOM 2191 N N . CYS B 1 132 ? 14.222 31.323 29.667 1.00 15.21 132 CYS B N 1
ATOM 2192 C CA . CYS B 1 132 ? 14.604 32.644 29.120 1.00 15.67 132 CYS B CA 1
ATOM 2193 C C . CYS B 1 132 ? 15.901 32.523 28.300 1.00 14.92 132 CYS B C 1
ATOM 2194 O O . CYS B 1 132 ? 16.026 33.044 27.156 1.00 15.42 132 CYS B O 1
ATOM 2197 N N . MET B 1 133 ? 16.861 31.790 28.834 1.00 14.71 133 MET B N 1
ATOM 2198 C CA . MET B 1 133 ? 18.158 31.664 28.121 1.00 14.23 133 MET B CA 1
ATOM 2199 C C . MET B 1 133 ? 18.022 30.706 26.938 1.00 14.31 133 MET B C 1
ATOM 2200 O O . MET B 1 133 ? 18.657 30.870 25.943 1.00 14.21 133 MET B O 1
ATOM 2205 N N . ASP B 1 134 ? 17.206 29.649 27.065 1.00 15.15 134 ASP B N 1
ATOM 2206 C CA . ASP B 1 134 ? 17.018 28.732 25.906 1.00 16.62 134 ASP B CA 1
ATOM 2207 C C . ASP B 1 134 ? 16.516 29.560 24.728 1.00 15.77 134 ASP B C 1
ATOM 2208 O O . ASP B 1 134 ? 17.006 29.489 23.598 1.00 16.76 134 ASP B O 1
ATOM 2213 N N . TYR B 1 135 ? 15.496 30.383 24.969 1.00 16.06 135 TYR B N 1
ATOM 2214 C CA . TYR B 1 135 ? 14.905 31.210 23.899 1.00 17.45 135 TYR B CA 1
ATOM 2215 C C . TYR B 1 135 ? 15.912 32.219 23.331 1.00 15.60 135 TYR B C 1
ATOM 2216 O O . TYR B 1 135 ? 16.168 32.334 22.155 1.00 16.28 135 TYR B O 1
ATOM 2225 N N . ASN B 1 136 ? 16.569 32.927 24.264 1.00 15.59 136 ASN B N 1
ATOM 2226 C CA . ASN B 1 136 ? 17.437 34.048 23.827 1.00 15.26 136 ASN B CA 1
ATOM 2227 C C . ASN B 1 136 ? 18.725 33.556 23.202 1.00 14.85 136 ASN B C 1
ATOM 2228 O O . ASN B 1 136 ? 19.154 34.056 22.159 1.00 15.88 136 ASN B O 1
ATOM 2233 N N . ILE B 1 137 ? 19.325 32.488 23.722 1.00 14.64 137 ILE B N 1
ATOM 2234 C CA . ILE B 1 137 ? 20.572 31.974 23.115 1.00 14.82 137 ILE B CA 1
ATOM 2235 C C . ILE B 1 137 ? 20.200 31.439 21.736 1.00 15.21 137 ILE B C 1
ATOM 2236 O O . ILE B 1 137 ? 20.903 31.599 20.754 1.00 15.69 137 ILE B O 1
ATOM 2241 N N . SER B 1 138 ? 19.041 30.768 21.601 1.00 15.55 138 SER B N 1
ATOM 2242 C CA . SER B 1 138 ? 18.622 30.204 20.284 1.00 16.48 138 SER B CA 1
ATOM 2243 C C . SER B 1 138 ? 18.490 31.331 19.275 1.00 16.47 138 SER B C 1
ATOM 2244 O O . SER B 1 138 ? 18.905 31.191 18.139 1.00 16.23 138 SER B O 1
ATOM 2247 N N . GLN B 1 139 ? 17.863 32.424 19.686 1.00 16.10 139 GLN B N 1
ATOM 2248 C CA A GLN B 1 139 ? 17.657 33.585 18.766 0.50 16.29 139 GLN B CA 1
ATOM 2249 C CA B GLN B 1 139 ? 17.660 33.586 18.765 0.50 17.67 139 GLN B CA 1
ATOM 2250 C C . GLN B 1 139 ? 19.007 34.180 18.339 1.00 16.15 139 GLN B C 1
ATOM 2251 O O . GLN B 1 139 ? 19.238 34.355 17.191 1.00 17.60 139 GLN B O 1
ATOM 2262 N N . ILE B 1 140 ? 19.856 34.451 19.292 1.00 15.67 140 ILE B N 1
ATOM 2263 C CA . ILE B 1 140 ? 21.139 35.114 18.993 1.00 16.33 140 ILE B CA 1
ATOM 2264 C C . ILE B 1 140 ? 21.973 34.226 18.103 1.00 16.67 140 ILE B C 1
ATOM 2265 O O . ILE B 1 140 ? 22.633 34.631 17.148 1.00 18.20 140 ILE B O 1
ATOM 2270 N N . CYS B 1 141 ? 22.018 32.924 18.385 1.00 16.54 141 CYS B N 1
ATOM 2271 C CA . CYS B 1 141 ? 22.928 31.956 17.742 1.00 17.11 141 CYS B CA 1
ATOM 2272 C C . CYS B 1 141 ? 22.334 31.479 16.429 1.00 17.12 141 CYS B C 1
ATOM 2273 O O . CYS B 1 141 ? 23.053 30.846 15.652 1.00 18.72 141 CYS B O 1
ATOM 2276 N N . GLY B 1 142 ? 21.041 31.639 16.209 1.00 18.49 142 GLY B N 1
ATOM 2277 C CA . GLY B 1 142 ? 20.411 30.994 15.049 1.00 19.75 142 GLY B CA 1
ATOM 2278 C C . GLY B 1 142 ? 20.287 29.499 15.195 1.00 19.39 142 GLY B C 1
ATOM 2279 O O . GLY B 1 142 ? 20.416 28.722 14.178 1.00 21.99 142 GLY B O 1
ATOM 2280 N N . ILE B 1 143 ? 20.073 29.012 16.401 1.00 18.36 143 ILE B N 1
ATOM 2281 C CA . ILE B 1 143 ? 19.932 27.577 16.705 1.00 18.73 143 ILE B CA 1
ATOM 2282 C C . ILE B 1 143 ? 18.528 27.139 16.363 1.00 19.82 143 ILE B C 1
ATOM 2283 O O . ILE B 1 143 ? 17.564 27.864 16.603 1.00 22.86 143 ILE B O 1
ATOM 2288 N N . LYS B 1 144 ? 18.420 25.967 15.733 1.00 18.89 144 LYS B N 1
ATOM 2289 C CA A LYS B 1 144 ? 17.112 25.333 15.462 0.50 18.76 144 LYS B CA 1
ATOM 2290 C CA B LYS B 1 144 ? 17.122 25.328 15.431 0.50 19.28 144 LYS B CA 1
ATOM 2291 C C . LYS B 1 144 ? 17.124 23.976 16.130 1.00 17.90 144 LYS B C 1
ATOM 2292 O O . LYS B 1 144 ? 18.089 23.240 15.997 1.00 17.99 144 LYS B O 1
ATOM 2303 N N . VAL B 1 145 ? 16.080 23.685 16.874 1.00 19.47 145 VAL B N 1
ATOM 2304 C CA . VAL B 1 145 ? 15.948 22.417 17.609 1.00 20.37 145 VAL B CA 1
ATOM 2305 C C . VAL B 1 145 ? 14.694 21.740 17.103 1.00 20.18 145 VAL B C 1
ATOM 2306 O O . VAL B 1 145 ? 13.607 22.347 17.174 1.00 22.50 145 VAL B O 1
ATOM 2310 N N . MET B 1 146 ? 14.768 20.501 16.679 1.00 20.41 146 MET B N 1
ATOM 2311 C CA . MET B 1 146 ? 13.550 19.752 16.283 1.00 21.55 146 MET B CA 1
ATOM 2312 C C . MET B 1 146 ? 12.768 19.389 17.566 1.00 24.12 146 MET B C 1
ATOM 2313 O O . MET B 1 146 ? 13.365 18.933 18.563 1.00 24.40 146 MET B O 1
ATOM 2318 N N . VAL B 1 147 ? 11.471 19.670 17.591 1.00 27.33 147 VAL B N 1
ATOM 2319 C CA . VAL B 1 147 ? 10.637 19.292 18.775 1.00 34.83 147 VAL B CA 1
ATOM 2320 C C . VAL B 1 147 ? 10.140 17.868 18.544 1.00 37.45 147 VAL B C 1
ATOM 2321 O O . VAL B 1 147 ? 9.928 17.273 17.447 1.00 35.76 147 VAL B O 1
#